Protein AF-A0A9P7DBZ9-F1 (afdb_monomer_lite)

Foldseek 3Di:
DDDDDDPPDPDDDADQEEEEEEEPVCVVVRLVVQVVVCVVHVNHFKYKYKYWYFPDDDDDDDVPQQVCCVLPVPPDDLAHDPLVVQLVQQPDDFAAQDFSAHRNGRLTHTNDMFMFMDGPPPPDDPVVCSDRDPDVVVVQVRVQVSVLSVLVSVLVVVCVVPVPDDCVVSNPDRDDDPDDVVVVRVVSRVVRSVSSRVSSRVSSCCVNVVPPPPPPPPPPPDDDDDDDDDDDDDDDDDDDDDDDDDDDDDDDDDDDDDDDDDDDDDDDDDDDDDDDDDD

Secondary structure (DSSP, 8-state):
------TT--------EEEEEEEGGGHHHHHHHHHHHHHH-TT--EEEEEEEEESS---PPPTT-HHHHHHHSSTT--SPPPHHHHHTT--S---TT--EEETTEEEE-EEEEEEEEEETT-SS--GGG----S-HHHHHHHHHHHHHHHHHHHHHHHHHH-TTS--HHHHS--------HHHHHHHHHHHHHHHHHHHHHHHHHHHHTS--------------------------------------------------PPPPPPPPP----------

Structure (mmCIF, N/CA/C/O backbone):
data_AF-A0A9P7DBZ9-F1
#
_entry.id   AF-A0A9P7DBZ9-F1
#
loop_
_atom_site.group_PDB
_atom_site.id
_atom_site.type_symbol
_atom_site.label_atom_id
_atom_site.label_alt_id
_atom_site.label_comp_id
_atom_site.label_asym_id
_atom_site.label_entity_id
_atom_site.label_seq_id
_atom_site.pdbx_PDB_ins_code
_atom_site.Cartn_x
_atom_site.Cartn_y
_atom_site.Cartn_z
_atom_site.occupancy
_atom_site.B_iso_or_equiv
_atom_site.auth_seq_id
_atom_site.auth_comp_id
_atom_site.auth_asym_id
_atom_site.auth_atom_id
_atom_site.pdbx_PDB_model_num
ATOM 1 N N . MET A 1 1 ? -17.146 -22.414 23.127 1.00 28.09 1 MET A N 1
ATOM 2 C CA . MET A 1 1 ? -18.148 -21.384 23.465 1.00 28.09 1 MET A CA 1
ATOM 3 C C . MET A 1 1 ? -19.037 -21.216 22.246 1.00 28.09 1 MET A C 1
ATOM 5 O O . MET A 1 1 ? -18.580 -20.685 21.244 1.00 28.09 1 MET A O 1
ATOM 9 N N . THR A 1 2 ? -20.236 -21.789 22.279 1.00 24.77 2 THR A N 1
ATOM 10 C CA . THR A 1 2 ? -21.162 -21.778 21.140 1.00 24.77 2 THR A CA 1
ATOM 11 C C . THR A 1 2 ? -21.967 -20.490 21.210 1.00 24.77 2 THR A C 1
ATOM 13 O O . THR A 1 2 ? -22.798 -20.335 22.099 1.00 24.77 2 THR A O 1
ATOM 16 N N . ILE A 1 3 ? -21.674 -19.536 20.328 1.00 35.00 3 ILE A N 1
ATOM 17 C CA . ILE A 1 3 ? -22.505 -18.343 20.162 1.00 35.00 3 ILE A CA 1
ATOM 18 C C . ILE A 1 3 ? -23.646 -18.760 19.237 1.00 35.00 3 ILE A C 1
ATOM 20 O O . ILE A 1 3 ? -23.483 -18.809 18.021 1.00 35.00 3 ILE A O 1
ATOM 24 N N . THR A 1 4 ? -24.781 -19.144 19.815 1.00 36.78 4 THR A N 1
ATOM 25 C CA . THR A 1 4 ? -26.030 -19.326 19.069 1.00 36.78 4 THR A CA 1
ATOM 26 C C . THR A 1 4 ? -26.447 -17.974 18.505 1.00 36.78 4 THR A C 1
ATOM 28 O O . THR A 1 4 ? -26.762 -17.051 19.257 1.00 36.78 4 THR A O 1
ATOM 31 N N . ALA A 1 5 ? -26.387 -17.847 17.180 1.00 46.06 5 ALA A N 1
ATOM 32 C CA . ALA A 1 5 ? -26.877 -16.678 16.474 1.00 46.06 5 ALA A CA 1
ATOM 33 C C . ALA A 1 5 ? -28.388 -16.559 16.704 1.00 46.06 5 ALA A C 1
ATOM 35 O O . ALA A 1 5 ? -29.135 -17.506 16.465 1.00 46.06 5 ALA A O 1
ATOM 36 N N . VAL A 1 6 ? -28.829 -15.399 17.185 1.00 57.41 6 VAL A N 1
ATOM 37 C CA . VAL A 1 6 ? -30.249 -15.056 17.228 1.00 57.41 6 VAL A CA 1
ATOM 38 C C . VAL A 1 6 ? -30.672 -14.796 15.784 1.00 57.41 6 VAL A C 1
ATOM 40 O O . VAL A 1 6 ? -30.315 -13.769 15.204 1.00 57.41 6 VAL A O 1
ATOM 43 N N . GLU A 1 7 ? -31.371 -15.757 15.179 1.00 50.47 7 GLU A N 1
ATOM 44 C CA . GLU A 1 7 ? -32.009 -15.572 13.876 1.00 50.47 7 GLU A CA 1
ATOM 45 C C . GLU A 1 7 ? -32.913 -14.330 13.946 1.00 50.47 7 GLU A C 1
ATOM 47 O O . GLU A 1 7 ? -33.777 -14.231 14.817 1.00 50.47 7 GLU A O 1
ATOM 52 N N . ASN A 1 8 ? -32.692 -13.379 13.030 1.00 57.38 8 ASN A N 1
ATOM 53 C CA . ASN A 1 8 ? -33.407 -12.099 12.866 1.00 57.38 8 ASN A CA 1
ATOM 54 C C . ASN A 1 8 ? -32.919 -10.874 13.668 1.00 57.38 8 ASN A C 1
ATOM 56 O O . ASN A 1 8 ? -33.596 -9.846 13.654 1.00 57.38 8 ASN A O 1
ATOM 60 N N . ALA A 1 9 ? -31.740 -10.901 14.300 1.00 64.06 9 ALA A N 1
ATOM 61 C CA . ALA A 1 9 ? -31.133 -9.657 14.792 1.00 64.06 9 ALA A CA 1
ATOM 62 C C . ALA A 1 9 ? -30.630 -8.783 13.615 1.00 64.06 9 ALA A C 1
ATOM 64 O O . ALA A 1 9 ? -30.002 -9.317 12.693 1.00 64.06 9 ALA A O 1
ATOM 65 N N . PRO A 1 10 ? -30.864 -7.453 13.614 1.00 68.62 10 PRO A N 1
ATOM 66 C CA . PRO A 1 10 ? -30.339 -6.575 12.573 1.00 68.62 10 PRO A CA 1
ATOM 67 C C . PRO A 1 10 ? -28.811 -6.663 12.544 1.00 68.62 10 PRO A C 1
ATOM 69 O O . PRO A 1 10 ? -28.137 -6.474 13.558 1.00 68.62 10 PRO A O 1
ATOM 72 N N . LYS A 1 11 ? -28.260 -6.974 11.368 1.00 74.88 11 LYS A N 1
ATOM 73 C CA . LYS A 1 11 ? -26.815 -7.069 11.165 1.00 74.88 11 LYS A CA 1
ATOM 74 C C . LYS A 1 11 ? -26.211 -5.671 11.263 1.00 74.88 11 LYS A C 1
ATOM 76 O O . LYS A 1 11 ? -26.323 -4.882 10.329 1.00 74.88 11 LYS A O 1
ATOM 81 N N . VAL A 1 12 ? -25.554 -5.383 12.380 1.00 80.56 12 VAL A N 1
ATOM 82 C CA . VAL A 1 12 ? -24.749 -4.169 12.529 1.00 80.56 12 VAL A CA 1
ATOM 83 C C . VAL A 1 12 ? -23.358 -4.448 11.968 1.00 80.56 12 VAL A C 1
ATOM 85 O O . VAL A 1 12 ? -22.693 -5.396 12.386 1.00 80.56 12 VAL A O 1
ATOM 88 N N . VAL A 1 13 ? -22.933 -3.642 10.997 1.00 84.38 13 VAL A N 1
ATOM 89 C CA . VAL A 1 13 ? -21.573 -3.660 10.447 1.00 84.38 13 VAL A CA 1
ATOM 90 C C . VAL A 1 13 ? -20.845 -2.443 10.999 1.00 84.38 13 VAL A C 1
ATOM 92 O O . VAL A 1 13 ? -21.390 -1.346 10.966 1.00 84.38 13 VAL A O 1
ATOM 95 N N . LEU A 1 14 ? -19.641 -2.651 11.525 1.00 89.12 14 LEU A N 1
ATOM 96 C CA . LEU A 1 14 ? -18.769 -1.584 12.007 1.00 89.12 14 LEU A CA 1
ATOM 97 C C . LEU A 1 14 ? -17.484 -1.584 11.201 1.00 89.12 14 LEU A C 1
ATOM 99 O O . LEU A 1 14 ? -16.822 -2.622 11.113 1.00 89.12 14 LEU A O 1
ATOM 103 N N . ILE A 1 15 ? -17.113 -0.416 10.684 1.00 92.44 15 ILE A N 1
ATOM 104 C CA . ILE A 1 15 ? -15.853 -0.218 9.973 1.00 92.44 15 ILE A CA 1
ATOM 105 C C . ILE A 1 15 ? -14.947 0.689 10.820 1.00 92.44 15 ILE A C 1
ATOM 107 O O . ILE A 1 15 ? -14.945 1.904 10.654 1.00 92.44 15 ILE A O 1
ATOM 111 N N . PRO A 1 16 ? -14.176 0.126 11.773 1.00 93.75 16 PRO A N 1
ATOM 112 C CA . PRO A 1 16 ? -13.293 0.912 12.643 1.00 93.75 16 PRO A CA 1
ATOM 113 C C . PRO A 1 16 ? -12.123 1.572 11.910 1.00 93.75 16 PRO A C 1
ATOM 115 O O . PRO A 1 16 ? -11.551 2.544 12.411 1.00 93.75 16 PRO A O 1
ATOM 118 N N . CYS A 1 17 ? -11.705 0.977 10.793 1.00 94.44 17 CYS A N 1
ATOM 119 C CA . CYS A 1 17 ? -10.454 1.278 10.123 1.00 94.44 17 CYS A CA 1
ATOM 120 C C . CYS A 1 17 ? -10.637 1.238 8.607 1.00 94.44 17 CYS A C 1
ATOM 122 O O . CYS A 1 17 ? -11.234 0.295 8.086 1.00 94.44 17 CYS A O 1
ATOM 124 N N . VAL A 1 18 ? -10.073 2.231 7.923 1.00 94.25 18 VAL A N 1
ATOM 125 C CA . VAL A 1 18 ? -10.011 2.314 6.460 1.00 94.25 18 VAL A CA 1
ATOM 126 C C . VAL A 1 18 ? -8.549 2.268 6.023 1.00 94.25 18 VAL A C 1
ATOM 128 O O . VAL A 1 18 ? -7.686 2.889 6.640 1.00 94.25 18 VAL A O 1
ATOM 131 N N . GLY A 1 19 ? -8.247 1.529 4.961 1.00 93.69 19 GLY A N 1
ATOM 132 C CA . GLY A 1 19 ? -6.889 1.399 4.443 1.00 93.69 19 GLY A CA 1
ATOM 133 C C . GLY A 1 19 ? -6.869 1.463 2.925 1.00 93.69 19 GLY A C 1
ATOM 134 O O . GLY A 1 19 ? -7.644 0.760 2.286 1.00 93.69 19 GLY A O 1
ATOM 135 N N . GLU A 1 20 ? -5.962 2.253 2.357 1.00 94.12 20 GLU A N 1
ATOM 136 C CA . GLU A 1 20 ? -5.744 2.320 0.912 1.00 94.12 20 GLU A CA 1
ATOM 137 C C . GLU A 1 20 ? -4.244 2.335 0.595 1.00 94.12 20 GLU A C 1
ATOM 139 O O . GLU A 1 20 ? -3.432 2.910 1.324 1.00 94.12 20 GLU A O 1
ATOM 144 N N . CYS A 1 21 ? -3.864 1.702 -0.512 1.00 91.25 21 CYS A N 1
ATOM 145 C CA . CYS A 1 21 ? -2.505 1.723 -1.037 1.00 91.25 21 CYS A CA 1
ATOM 146 C C . CYS A 1 21 ? -2.551 2.034 -2.529 1.00 91.25 21 CYS A C 1
ATOM 148 O O . CYS A 1 21 ? -3.338 1.430 -3.257 1.00 91.25 21 CYS A O 1
ATOM 150 N N . ALA A 1 22 ? -1.712 2.958 -2.986 1.00 91.31 22 ALA A N 1
ATOM 151 C CA . ALA A 1 22 ? -1.677 3.349 -4.386 1.00 91.31 22 ALA A CA 1
ATOM 152 C C . ALA A 1 22 ? -0.313 3.880 -4.815 1.00 91.31 22 ALA A C 1
ATOM 154 O O . ALA A 1 22 ? 0.593 4.086 -4.009 1.00 91.31 22 ALA A O 1
ATOM 155 N N . MET A 1 23 ? -0.179 4.116 -6.116 1.00 86.00 23 MET A N 1
ATOM 156 C CA . MET A 1 23 ? 0.998 4.752 -6.688 1.00 86.00 23 MET A CA 1
ATOM 157 C C . MET A 1 23 ? 0.882 6.282 -6.619 1.00 86.00 23 MET A C 1
ATOM 159 O O . MET A 1 23 ? -0.216 6.836 -6.542 1.00 86.00 23 MET A O 1
ATOM 163 N N . SER A 1 24 ? 2.018 6.983 -6.652 1.00 82.06 24 SER A N 1
ATOM 164 C CA . SER A 1 24 ? 2.077 8.447 -6.513 1.00 82.06 24 SER A CA 1
ATOM 165 C C . SER A 1 24 ? 1.254 9.221 -7.539 1.00 82.06 24 SER A C 1
ATOM 167 O O . SER A 1 24 ? 0.824 10.335 -7.240 1.00 82.06 24 SER A O 1
ATOM 169 N N . GLU A 1 25 ? 1.025 8.656 -8.728 1.00 80.31 25 GLU A N 1
ATOM 170 C CA . GLU A 1 25 ? 0.206 9.289 -9.765 1.00 80.31 25 GLU A CA 1
ATOM 171 C C . GLU A 1 25 ? -1.260 9.494 -9.319 1.00 80.31 25 GLU A C 1
ATOM 173 O O . GLU A 1 25 ? -1.914 10.429 -9.780 1.00 80.31 25 GLU A O 1
ATOM 178 N N . ASP A 1 26 ? -1.739 8.702 -8.355 1.00 83.75 26 ASP A N 1
ATOM 179 C CA . ASP A 1 26 ? -3.134 8.680 -7.899 1.00 83.75 26 ASP A CA 1
ATOM 180 C C . ASP A 1 26 ? -3.338 9.338 -6.526 1.00 83.75 26 ASP A C 1
ATOM 182 O O . ASP A 1 26 ? -4.395 9.196 -5.912 1.00 83.75 26 ASP A O 1
ATOM 186 N N . ARG A 1 27 ? -2.346 10.083 -6.017 1.00 88.50 27 ARG A N 1
ATOM 187 C CA . ARG A 1 27 ? -2.347 10.607 -4.638 1.00 88.50 27 ARG A CA 1
ATOM 188 C C . ARG A 1 27 ? -3.630 11.357 -4.270 1.00 88.50 27 ARG A C 1
ATOM 190 O O . ARG A 1 27 ? -4.268 11.013 -3.283 1.00 88.50 27 ARG A O 1
ATOM 197 N N . ALA A 1 28 ? -4.019 12.367 -5.048 1.00 89.25 28 ALA A N 1
ATOM 198 C CA . ALA A 1 28 ? -5.221 13.152 -4.751 1.00 89.25 28 ALA A CA 1
ATOM 199 C C . ALA A 1 28 ? -6.492 12.289 -4.801 1.00 89.25 28 ALA A C 1
ATOM 201 O O . ALA A 1 28 ? -7.357 12.420 -3.943 1.00 89.25 28 ALA A O 1
ATOM 202 N N . HIS A 1 29 ? -6.570 11.370 -5.767 1.00 91.44 29 HIS A N 1
ATOM 203 C CA . HIS A 1 29 ? -7.705 10.463 -5.909 1.00 91.44 29 HIS A CA 1
ATOM 204 C C . HIS A 1 29 ? -7.843 9.526 -4.704 1.00 91.44 29 HIS A C 1
ATOM 206 O O . HIS A 1 29 ? -8.940 9.353 -4.183 1.00 91.44 29 HIS A O 1
ATOM 212 N N . VAL A 1 30 ? -6.730 8.970 -4.229 1.00 91.81 30 VAL A N 1
ATOM 213 C CA . VAL A 1 30 ? -6.684 8.089 -3.056 1.00 91.81 30 VAL A CA 1
ATOM 214 C C . VAL A 1 30 ? -7.075 8.817 -1.783 1.00 91.81 30 VAL A C 1
ATOM 216 O O . VAL A 1 30 ? -7.812 8.267 -0.971 1.00 91.81 30 VAL A O 1
ATOM 219 N N . PHE A 1 31 ? -6.628 10.060 -1.624 1.00 90.75 31 PHE A N 1
ATOM 220 C CA . PHE A 1 31 ? -7.015 10.876 -0.480 1.00 90.75 31 PHE A CA 1
ATOM 221 C C . PHE A 1 31 ? -8.520 11.128 -0.498 1.00 90.75 31 PHE A C 1
ATOM 223 O O . PHE A 1 31 ? -9.184 10.777 0.467 1.00 90.75 31 PHE A O 1
ATOM 230 N N . THR A 1 32 ? -9.071 11.617 -1.614 1.00 92.50 32 THR A N 1
ATOM 231 C CA . THR A 1 32 ? -10.521 11.815 -1.759 1.00 92.50 32 THR A CA 1
ATOM 232 C C . THR A 1 32 ? -11.300 10.524 -1.509 1.00 92.50 32 THR A C 1
ATOM 234 O O . THR A 1 32 ? -12.286 10.542 -0.787 1.00 92.50 32 THR A O 1
ATOM 237 N N . LYS A 1 33 ? -10.831 9.380 -2.021 1.00 94.25 33 LYS A N 1
ATOM 238 C CA . LYS A 1 33 ? -11.474 8.080 -1.781 1.00 94.25 33 LYS A CA 1
ATOM 239 C C . LYS A 1 33 ? -11.527 7.730 -0.292 1.00 94.25 33 LYS A C 1
ATOM 241 O O . LYS A 1 33 ? -12.560 7.290 0.196 1.00 94.25 33 LYS A O 1
ATOM 246 N N . VAL A 1 34 ? -10.421 7.906 0.430 1.00 93.12 34 VAL A N 1
ATOM 247 C CA . VAL A 1 34 ? -10.377 7.622 1.872 1.00 93.12 34 VAL A CA 1
ATOM 248 C C . VAL A 1 34 ? -11.199 8.633 2.668 1.00 93.12 34 VAL A C 1
ATOM 250 O O . VAL A 1 34 ? -11.848 8.247 3.634 1.00 93.12 34 VAL A O 1
ATOM 253 N N . GLU A 1 35 ? -11.223 9.903 2.264 1.00 92.56 35 GLU A N 1
ATOM 254 C CA . GLU A 1 35 ? -12.112 10.912 2.849 1.00 92.56 35 GLU A CA 1
ATOM 255 C C . GLU A 1 35 ? -13.584 10.532 2.691 1.00 92.56 35 GLU A C 1
ATOM 257 O O . GLU A 1 35 ? -14.321 10.534 3.677 1.00 92.56 35 GLU A O 1
ATOM 262 N N . ASP A 1 36 ? -13.996 10.168 1.475 1.00 93.50 36 ASP A N 1
ATOM 263 C CA . ASP A 1 36 ? -15.358 9.732 1.170 1.00 93.50 36 ASP A CA 1
ATOM 264 C C . ASP A 1 36 ? -15.742 8.507 2.014 1.00 93.50 36 ASP A C 1
ATOM 266 O O . ASP A 1 36 ? -16.841 8.458 2.567 1.00 93.50 36 ASP A O 1
ATOM 270 N N . GLU A 1 37 ? -14.820 7.556 2.193 1.00 94.62 37 GLU A N 1
ATOM 271 C CA . GLU A 1 37 ? -15.035 6.371 3.028 1.00 94.62 37 GLU A CA 1
ATOM 272 C C . GLU A 1 37 ? -15.181 6.733 4.516 1.00 94.62 37 GLU A C 1
ATOM 274 O O . GLU A 1 37 ? -16.070 6.226 5.195 1.00 94.62 37 GLU A O 1
ATOM 279 N N . ILE A 1 38 ? -14.366 7.659 5.036 1.00 92.75 38 ILE A N 1
ATOM 280 C CA . ILE A 1 38 ? -14.495 8.161 6.416 1.00 92.75 38 ILE A CA 1
ATOM 281 C C . ILE A 1 38 ? -15.837 8.884 6.613 1.00 92.75 38 ILE A C 1
ATOM 283 O O . ILE A 1 38 ? -16.449 8.778 7.677 1.00 92.75 38 ILE A O 1
ATOM 287 N N . ILE A 1 39 ? -16.310 9.628 5.608 1.00 92.31 39 ILE A N 1
ATOM 288 C CA . ILE A 1 39 ? -17.616 10.302 5.647 1.00 92.31 39 ILE A CA 1
ATOM 289 C C . ILE A 1 39 ? -18.754 9.275 5.621 1.00 92.31 39 ILE A C 1
ATOM 291 O O . ILE A 1 39 ? -19.723 9.422 6.369 1.00 92.31 39 ILE A O 1
ATOM 295 N N . ALA A 1 40 ? -18.636 8.240 4.785 1.00 94.38 40 ALA A N 1
ATOM 296 C CA . ALA A 1 40 ? -19.605 7.150 4.694 1.00 94.38 40 ALA A CA 1
ATOM 297 C C . ALA A 1 40 ? -19.658 6.302 5.978 1.00 94.38 40 ALA A C 1
ATOM 299 O O . ALA A 1 40 ? -20.726 5.799 6.335 1.00 94.38 40 ALA A O 1
ATOM 300 N N . HIS A 1 41 ? -18.532 6.200 6.689 1.00 93.31 41 HIS A N 1
ATOM 301 C CA . HIS A 1 41 ? -18.363 5.424 7.914 1.00 93.31 41 HIS A CA 1
ATOM 302 C C . HIS A 1 41 ? -17.973 6.326 9.089 1.00 93.31 41 HIS A C 1
ATOM 304 O O . HIS A 1 41 ? -16.813 6.342 9.511 1.00 93.31 41 HIS A O 1
ATOM 310 N N . PRO A 1 42 ? -18.926 7.079 9.673 1.00 90.75 42 PRO A N 1
ATOM 311 C CA . PRO A 1 42 ? -18.635 7.986 10.777 1.00 90.75 42 PRO A CA 1
ATOM 312 C C . PRO A 1 42 ? -18.097 7.264 12.020 1.00 90.75 42 PRO A C 1
ATOM 314 O O . PRO A 1 42 ? -17.529 7.915 12.895 1.00 90.75 42 PRO A O 1
ATOM 317 N N . GLU A 1 43 ? -18.257 5.949 12.146 1.00 92.06 43 GLU A N 1
ATOM 318 C CA . GLU A 1 43 ? -17.636 5.130 13.185 1.00 92.06 43 GLU A CA 1
ATOM 319 C C . GLU A 1 43 ? -16.129 4.912 12.989 1.00 92.06 43 GLU A C 1
ATOM 321 O O . GLU A 1 43 ? -15.455 4.582 13.962 1.00 92.06 43 GLU A O 1
ATOM 326 N N . ALA A 1 44 ? -15.583 5.130 11.788 1.00 93.62 44 ALA A N 1
ATOM 327 C CA . ALA A 1 44 ? -14.162 4.963 11.519 1.00 93.62 44 ALA A CA 1
ATOM 328 C C . ALA A 1 44 ? -13.327 5.866 12.436 1.00 93.62 44 ALA A C 1
ATOM 330 O O . ALA A 1 44 ? -13.563 7.073 12.561 1.00 93.62 44 ALA A O 1
ATOM 331 N N . VAL A 1 45 ? -12.337 5.271 13.103 1.00 94.88 45 VAL A N 1
ATOM 332 C CA . VAL A 1 45 ? -11.445 5.966 14.045 1.00 94.88 45 VAL A CA 1
ATOM 333 C C . VAL A 1 45 ? -9.989 5.979 13.594 1.00 94.88 45 VAL A C 1
ATOM 335 O O . VAL A 1 45 ? -9.198 6.739 14.154 1.00 94.88 45 VAL A O 1
ATOM 338 N N . LEU A 1 46 ? -9.646 5.170 12.592 1.00 94.12 46 LEU A N 1
ATOM 339 C CA . LEU A 1 46 ? -8.312 5.049 12.017 1.00 94.12 46 LEU A CA 1
ATOM 340 C C . LEU A 1 46 ? -8.415 5.010 10.489 1.00 94.12 46 LEU A C 1
ATOM 342 O O . LEU A 1 46 ? -9.249 4.293 9.942 1.00 94.12 46 LEU A O 1
ATOM 346 N N . ALA A 1 47 ? -7.550 5.743 9.798 1.00 93.12 47 ALA A N 1
ATOM 347 C CA . ALA A 1 47 ? -7.342 5.566 8.369 1.00 93.12 47 ALA A CA 1
ATOM 348 C C . ALA A 1 47 ? -5.852 5.529 8.032 1.00 93.12 47 ALA A C 1
ATOM 350 O O . ALA A 1 47 ? -5.050 6.228 8.654 1.00 93.12 47 ALA A O 1
ATOM 351 N N . ILE A 1 48 ? -5.485 4.691 7.065 1.00 91.88 48 ILE A N 1
ATOM 352 C CA . ILE A 1 48 ? -4.101 4.470 6.644 1.00 91.88 48 ILE A CA 1
ATOM 353 C C . ILE A 1 48 ? -4.038 4.585 5.125 1.00 91.88 48 ILE A C 1
ATOM 355 O O . ILE A 1 48 ? -4.698 3.838 4.411 1.00 91.88 48 ILE A O 1
ATOM 359 N N . ILE A 1 49 ? -3.213 5.494 4.627 1.00 91.94 49 ILE A N 1
ATOM 360 C CA . ILE A 1 49 ? -2.883 5.614 3.213 1.00 91.94 49 ILE A CA 1
ATOM 361 C C . ILE A 1 49 ? -1.401 5.282 3.042 1.00 91.94 49 ILE A C 1
ATOM 363 O O . ILE A 1 49 ? -0.546 5.790 3.769 1.00 91.94 49 ILE A O 1
ATOM 367 N N . VAL A 1 50 ? -1.095 4.439 2.062 1.00 90.25 50 VAL A N 1
ATOM 368 C CA . VAL A 1 50 ? 0.276 4.133 1.645 1.00 90.25 50 VAL A CA 1
ATOM 369 C C . VAL A 1 50 ? 0.450 4.573 0.198 1.00 90.25 50 VAL A C 1
ATOM 371 O O . VAL A 1 50 ? -0.245 4.085 -0.689 1.00 90.25 50 VAL A O 1
ATOM 374 N N . ILE A 1 51 ? 1.371 5.501 -0.052 1.00 88.88 51 ILE A N 1
ATOM 375 C CA . ILE A 1 51 ? 1.686 5.972 -1.402 1.00 88.88 51 ILE A CA 1
ATOM 376 C C . ILE A 1 51 ? 3.063 5.463 -1.808 1.00 88.88 51 ILE A C 1
ATOM 378 O O . ILE A 1 51 ? 4.071 5.774 -1.177 1.00 88.88 51 ILE A O 1
ATOM 382 N N . ILE A 1 52 ? 3.110 4.693 -2.890 1.00 88.00 52 ILE A N 1
ATOM 383 C CA . ILE A 1 52 ? 4.342 4.204 -3.502 1.00 88.00 52 ILE A CA 1
ATOM 384 C C . ILE A 1 52 ? 4.771 5.209 -4.573 1.00 88.00 52 ILE A C 1
ATOM 386 O O . ILE A 1 52 ? 4.137 5.341 -5.622 1.00 88.00 52 ILE A O 1
ATOM 390 N N . CYS A 1 53 ? 5.862 5.920 -4.316 1.00 87.00 53 CYS A N 1
ATOM 391 C CA . CYS A 1 53 ? 6.398 6.922 -5.223 1.00 87.00 53 CYS A CA 1
ATOM 392 C C . CYS A 1 53 ? 7.401 6.294 -6.188 1.00 87.00 53 CYS A C 1
ATOM 394 O O . CYS A 1 53 ? 8.361 5.639 -5.774 1.00 87.00 53 CYS A O 1
ATOM 396 N N . LYS A 1 54 ? 7.210 6.532 -7.487 1.00 86.50 54 LYS A N 1
ATOM 397 C CA . LYS A 1 54 ? 8.175 6.166 -8.532 1.00 86.50 54 LYS A CA 1
ATOM 398 C C . LYS A 1 54 ? 9.017 7.379 -8.902 1.00 86.50 54 LYS A C 1
ATOM 400 O O . LYS A 1 54 ? 8.521 8.501 -8.874 1.00 86.50 54 LYS A O 1
ATOM 405 N N . VAL A 1 55 ? 10.271 7.162 -9.291 1.00 83.12 55 VAL A N 1
ATOM 406 C CA . VAL A 1 55 ? 11.127 8.264 -9.766 1.00 83.12 55 VAL A CA 1
ATOM 407 C C . VAL A 1 55 ? 10.703 8.704 -11.168 1.00 83.12 55 VAL A C 1
ATOM 409 O O . VAL A 1 55 ? 10.617 9.897 -11.446 1.00 83.12 55 VAL A O 1
ATOM 412 N N . ILE A 1 56 ? 10.425 7.744 -12.058 1.00 80.56 56 ILE A N 1
ATOM 413 C CA . ILE A 1 56 ? 10.089 7.990 -13.467 1.00 80.56 56 ILE A CA 1
ATOM 414 C C . ILE A 1 56 ? 8.947 7.061 -13.902 1.00 80.56 56 ILE A C 1
ATOM 416 O O . ILE A 1 56 ? 8.882 5.890 -13.514 1.00 80.56 56 ILE A O 1
ATOM 420 N N . ASN A 1 57 ? 8.061 7.584 -14.754 1.00 84.62 57 ASN A N 1
ATOM 421 C CA . ASN A 1 57 ? 7.060 6.784 -15.453 1.00 84.62 57 ASN A CA 1
ATOM 422 C C . ASN A 1 57 ? 7.746 5.868 -16.461 1.00 84.62 57 ASN A C 1
ATOM 424 O O . ASN A 1 57 ? 8.475 6.337 -17.334 1.00 84.62 57 ASN A O 1
ATOM 428 N N . TYR A 1 58 ? 7.479 4.570 -16.361 1.00 88.12 58 TYR A N 1
ATOM 429 C CA . TYR A 1 58 ? 8.078 3.588 -17.252 1.00 88.12 58 TYR A CA 1
ATOM 430 C C . TYR A 1 58 ? 7.809 3.904 -18.721 1.00 88.12 58 TYR A C 1
ATOM 432 O O . TYR A 1 58 ? 6.691 4.247 -19.108 1.00 88.12 58 TYR A O 1
ATOM 440 N N . GLN A 1 59 ? 8.852 3.745 -19.525 1.00 89.69 59 GLN A N 1
ATOM 441 C CA . GLN A 1 59 ? 8.804 3.781 -20.975 1.00 89.69 59 GLN A CA 1
ATOM 442 C C . GLN A 1 59 ? 9.501 2.526 -21.464 1.00 89.69 59 GLN A C 1
ATOM 444 O O . GLN A 1 59 ? 10.589 2.230 -20.987 1.00 89.69 59 GLN A O 1
ATOM 449 N N . GLY A 1 60 ? 8.894 1.803 -22.403 1.00 89.50 60 GLY A N 1
ATOM 450 C CA . GLY A 1 60 ? 9.514 0.599 -22.949 1.00 89.50 60 GLY A CA 1
ATOM 451 C C . GLY A 1 60 ? 10.864 0.884 -23.620 1.00 89.50 60 GLY A C 1
ATOM 452 O O . GLY A 1 60 ? 11.092 2.004 -24.095 1.00 89.50 60 GLY A O 1
ATOM 453 N N . PRO A 1 61 ? 11.761 -0.114 -23.710 1.00 91.06 61 PRO A N 1
ATOM 454 C CA . PRO A 1 61 ? 12.980 0.002 -24.495 1.00 91.06 61 PRO A CA 1
ATOM 455 C C . PRO A 1 61 ? 12.700 0.472 -25.928 1.00 91.06 61 PRO A C 1
ATOM 457 O O . PRO A 1 61 ? 11.767 -0.004 -26.587 1.00 91.06 61 PRO A O 1
ATOM 460 N N . LYS A 1 62 ? 13.535 1.396 -26.416 1.00 87.38 62 LYS A N 1
ATOM 461 C CA . LYS A 1 62 ? 13.495 1.856 -27.809 1.00 87.38 62 LYS A CA 1
ATOM 462 C C . LYS A 1 62 ? 13.863 0.718 -28.754 1.00 87.38 62 LYS A C 1
ATOM 464 O O . LYS A 1 62 ? 14.722 -0.105 -28.435 1.00 87.38 62 LYS A O 1
ATOM 469 N N . ASP A 1 63 ? 13.270 0.744 -29.943 1.00 76.88 63 ASP A N 1
ATOM 470 C CA . ASP A 1 63 ? 13.727 -0.074 -31.062 1.00 76.88 63 ASP A CA 1
ATOM 471 C C . ASP A 1 63 ? 15.226 0.128 -31.264 1.00 76.88 63 ASP A C 1
ATOM 473 O O . ASP A 1 63 ? 15.679 1.269 -31.291 1.00 76.88 63 ASP A O 1
ATOM 477 N N . ILE A 1 64 ? 15.973 -0.974 -31.351 1.00 82.75 64 ILE A N 1
ATOM 478 C CA . ILE A 1 64 ? 17.437 -1.031 -31.517 1.00 82.75 64 ILE A CA 1
ATOM 479 C C . ILE A 1 64 ? 18.292 -0.591 -30.317 1.00 82.75 64 ILE A C 1
ATOM 481 O O . ILE A 1 64 ? 19.509 -0.477 -30.456 1.00 82.75 64 ILE A O 1
ATOM 485 N N . SER A 1 65 ? 17.712 -0.355 -29.134 1.00 86.00 65 SER A N 1
ATOM 486 C CA . SER A 1 65 ? 18.535 -0.115 -27.939 1.00 86.00 65 SER A CA 1
ATOM 487 C C . SER A 1 65 ? 19.374 -1.348 -27.585 1.00 86.00 65 SER A C 1
ATOM 489 O O . SER A 1 65 ? 18.993 -2.469 -27.919 1.00 86.00 65 SER A O 1
ATOM 491 N N . THR A 1 66 ? 20.475 -1.174 -26.847 1.00 84.75 66 THR A N 1
ATOM 492 C CA . THR A 1 66 ? 21.266 -2.295 -26.301 1.00 84.75 66 THR A CA 1
ATOM 493 C C . THR A 1 66 ? 20.388 -3.287 -25.542 1.00 84.75 66 THR A C 1
ATOM 495 O O . THR A 1 66 ? 20.555 -4.492 -25.689 1.00 84.75 66 THR A O 1
ATOM 498 N N . THR A 1 67 ? 19.400 -2.801 -24.790 1.00 87.69 67 THR A N 1
ATOM 499 C CA . THR A 1 67 ? 18.391 -3.613 -24.095 1.00 87.69 67 THR A CA 1
ATOM 500 C C . THR A 1 67 ? 17.544 -4.416 -25.060 1.00 87.69 67 THR A C 1
ATOM 502 O O . THR A 1 67 ? 17.397 -5.621 -24.892 1.00 87.69 67 THR A O 1
ATOM 505 N N . SER A 1 68 ? 17.001 -3.744 -26.083 1.00 83.75 68 SER A N 1
ATOM 506 C CA . SER A 1 68 ? 16.201 -4.400 -27.104 1.00 83.75 68 SER A CA 1
ATOM 507 C C . SER A 1 68 ? 17.049 -5.480 -27.744 1.00 83.75 68 SER A C 1
ATOM 509 O O . SER A 1 68 ? 16.649 -6.621 -27.726 1.00 83.75 68 SER A O 1
ATOM 511 N N . ILE A 1 69 ? 18.248 -5.156 -28.216 1.00 82.94 69 ILE A N 1
ATOM 512 C CA . ILE A 1 69 ? 19.166 -6.077 -28.885 1.00 82.94 69 ILE A CA 1
ATOM 513 C C . ILE A 1 69 ? 19.585 -7.231 -27.967 1.00 82.94 69 ILE A C 1
ATOM 515 O O . ILE A 1 69 ? 19.539 -8.369 -28.396 1.00 82.94 69 ILE A O 1
ATOM 519 N N . SER A 1 70 ? 19.969 -7.000 -26.716 1.00 83.31 70 SER A N 1
ATOM 520 C CA . SER A 1 70 ? 20.441 -8.062 -25.807 1.00 83.31 70 SER A CA 1
ATOM 521 C C . SER A 1 70 ? 19.326 -9.006 -25.361 1.00 83.31 70 SER A C 1
ATOM 523 O O . SER A 1 70 ? 19.530 -10.218 -25.353 1.00 83.31 70 SER A O 1
ATOM 525 N N . LEU A 1 71 ? 18.137 -8.476 -25.063 1.00 84.19 71 LEU A N 1
ATOM 526 C CA . LEU A 1 71 ? 16.968 -9.280 -24.702 1.00 84.19 71 LEU A CA 1
ATOM 527 C C . LEU A 1 71 ? 16.251 -9.867 -25.933 1.00 84.19 71 LEU A C 1
ATOM 529 O O . LEU A 1 71 ? 15.410 -10.745 -25.775 1.00 84.19 71 LEU A O 1
ATOM 533 N N . HIS A 1 72 ? 16.584 -9.411 -27.150 1.00 72.75 72 HIS A N 1
ATOM 534 C CA . HIS A 1 72 ? 16.022 -9.886 -28.426 1.00 72.75 72 HIS A CA 1
ATOM 535 C C . HIS A 1 72 ? 16.955 -10.824 -29.209 1.00 72.75 72 HIS A C 1
ATOM 537 O O . HIS A 1 72 ? 16.481 -11.721 -29.902 1.00 72.75 72 HIS A O 1
ATOM 543 N N . ASN A 1 73 ? 18.278 -10.649 -29.116 1.00 58.06 73 ASN A N 1
ATOM 544 C CA . ASN A 1 73 ? 19.266 -11.397 -29.906 1.00 58.06 73 ASN A CA 1
ATOM 545 C C . ASN A 1 73 ? 19.536 -12.805 -29.373 1.00 58.06 73 ASN A C 1
ATOM 547 O O . ASN A 1 73 ? 20.193 -13.590 -30.059 1.00 58.06 73 ASN A O 1
ATOM 551 N N . GLY A 1 74 ? 18.980 -13.164 -28.216 1.00 54.38 74 GLY A N 1
ATOM 552 C CA . GLY A 1 74 ? 18.752 -14.558 -27.848 1.00 54.38 74 GLY A CA 1
ATOM 553 C C . GLY A 1 74 ? 17.653 -15.159 -28.726 1.00 54.38 74 GLY A C 1
ATOM 554 O O . GLY A 1 74 ? 16.550 -15.417 -28.255 1.00 54.38 74 GLY A O 1
ATOM 555 N N . ARG A 1 75 ? 17.926 -15.327 -30.028 1.00 51.06 75 ARG A N 1
ATOM 556 C CA . ARG A 1 75 ? 17.034 -16.014 -30.971 1.00 51.06 75 ARG A CA 1
ATOM 557 C C . ARG A 1 75 ? 16.559 -17.335 -30.348 1.00 51.06 75 ARG A C 1
ATOM 559 O O . ARG A 1 75 ? 17.394 -18.123 -29.916 1.00 51.06 75 ARG A O 1
ATOM 566 N N . HIS A 1 76 ? 15.239 -17.553 -30.398 1.00 52.91 76 HIS A N 1
ATOM 567 C CA . HIS A 1 76 ? 14.474 -18.805 -30.224 1.00 52.91 76 HIS A CA 1
ATOM 568 C C . HIS A 1 76 ? 13.545 -18.950 -29.015 1.00 52.91 76 HIS A C 1
ATOM 570 O O . HIS A 1 76 ? 12.755 -19.889 -29.053 1.00 52.91 76 HIS A O 1
ATOM 576 N N . ASN A 1 77 ? 13.522 -18.050 -28.026 1.00 60.50 77 ASN A N 1
ATOM 577 C CA . ASN A 1 77 ? 12.502 -18.150 -26.974 1.00 60.50 77 ASN A CA 1
ATOM 578 C C . ASN A 1 77 ? 11.270 -17.291 -27.307 1.00 60.50 77 ASN A C 1
ATOM 580 O O . ASN A 1 77 ? 11.362 -16.067 -27.274 1.00 60.50 77 ASN A O 1
ATOM 584 N N . PRO A 1 78 ? 10.112 -17.896 -27.644 1.00 72.75 78 PRO A N 1
ATOM 585 C CA . PRO A 1 78 ? 8.858 -17.158 -27.800 1.00 72.75 78 PRO A CA 1
ATOM 586 C C . PRO A 1 78 ? 8.287 -16.687 -26.455 1.00 72.75 78 PRO A C 1
ATOM 588 O O . PRO A 1 78 ? 7.303 -15.947 -26.433 1.00 72.75 78 PRO A O 1
ATOM 591 N N . GLU A 1 79 ? 8.877 -17.129 -25.346 1.00 85.81 79 GLU A N 1
ATOM 592 C CA . GLU A 1 79 ? 8.426 -16.839 -23.994 1.00 85.81 79 GLU A CA 1
ATOM 593 C C . GLU A 1 79 ? 9.392 -15.882 -23.288 1.00 85.81 79 GLU A C 1
ATOM 595 O O . GLU A 1 79 ? 10.612 -16.017 -23.447 1.00 85.81 79 GLU A O 1
ATOM 600 N N . PRO A 1 80 ? 8.864 -14.922 -22.506 1.00 88.62 80 PRO A N 1
ATOM 601 C CA . PRO A 1 80 ? 9.694 -14.065 -21.676 1.00 88.62 80 PRO A CA 1
ATOM 602 C C . PRO A 1 80 ? 10.474 -14.907 -20.660 1.00 88.62 80 PRO A C 1
ATOM 604 O O . PRO A 1 80 ? 10.005 -15.947 -20.194 1.00 88.62 80 PRO A O 1
ATOM 607 N N . LEU A 1 81 ? 11.667 -14.440 -20.290 1.00 90.44 81 LEU A N 1
ATOM 608 C CA . LEU A 1 81 ? 12.447 -15.055 -19.217 1.00 90.44 81 LEU A CA 1
ATOM 609 C C . LEU A 1 81 ? 11.633 -15.122 -17.910 1.00 90.44 81 LEU A C 1
ATOM 611 O O . LEU A 1 81 ? 10.951 -14.147 -17.572 1.00 90.44 81 LEU A O 1
ATOM 615 N N . PRO A 1 82 ? 11.738 -16.218 -17.136 1.00 93.69 82 PRO A N 1
ATOM 616 C CA . PRO A 1 82 ? 11.193 -16.282 -15.784 1.00 93.69 82 PRO A CA 1
ATOM 617 C C . PRO A 1 82 ? 11.745 -15.165 -14.888 1.00 93.69 82 PRO A C 1
ATOM 619 O O . PRO A 1 82 ? 12.874 -14.713 -15.075 1.00 93.69 82 PRO A O 1
ATOM 622 N N . LEU A 1 83 ? 10.979 -14.772 -13.863 1.00 93.50 83 LEU A N 1
ATOM 623 C CA . LEU A 1 83 ? 11.335 -13.692 -12.930 1.00 93.50 83 LEU A CA 1
ATOM 624 C C . LEU A 1 83 ? 12.768 -13.811 -12.394 1.00 93.50 83 LEU A C 1
ATOM 626 O O . LEU A 1 83 ? 13.527 -12.850 -12.451 1.00 93.50 83 LEU A O 1
ATOM 630 N N . ALA A 1 84 ? 13.146 -14.988 -11.887 1.00 93.44 84 ALA A N 1
ATOM 631 C CA . ALA A 1 84 ? 14.468 -15.199 -11.302 1.00 93.44 84 ALA A CA 1
ATOM 632 C C . ALA A 1 84 ? 15.592 -14.994 -12.331 1.00 93.44 84 ALA A C 1
ATOM 634 O O . ALA A 1 84 ? 16.560 -14.293 -12.049 1.00 93.44 84 ALA A O 1
ATOM 635 N N . ASP A 1 85 ? 15.435 -15.541 -13.538 1.00 92.69 85 ASP A N 1
ATOM 636 C CA . ASP A 1 85 ? 16.430 -15.422 -14.608 1.00 92.69 85 ASP A CA 1
ATOM 637 C C . ASP A 1 85 ? 16.541 -13.984 -15.112 1.00 92.69 85 ASP A C 1
ATOM 639 O O . ASP A 1 85 ? 17.643 -13.496 -15.346 1.00 92.69 85 ASP A O 1
ATOM 643 N N . PHE A 1 86 ? 15.412 -13.280 -15.215 1.00 92.25 86 PHE A N 1
ATOM 644 C CA . PHE A 1 86 ? 15.379 -11.864 -15.561 1.00 92.25 86 PHE A CA 1
ATOM 645 C C . PHE A 1 86 ? 16.108 -11.006 -14.518 1.00 92.25 86 PHE A C 1
ATOM 647 O O . PHE A 1 86 ? 16.969 -10.204 -14.875 1.00 92.25 86 PHE A O 1
ATOM 654 N N . LEU A 1 87 ? 15.819 -11.198 -13.227 1.00 92.12 87 LEU A N 1
ATOM 655 C CA . LEU A 1 87 ? 16.469 -10.443 -12.151 1.00 92.12 87 LEU A CA 1
ATOM 656 C C . LEU A 1 87 ? 17.959 -10.779 -12.014 1.00 92.12 87 LEU A C 1
ATOM 658 O O . LEU A 1 87 ? 18.737 -9.895 -11.664 1.00 92.12 87 LEU A O 1
ATOM 662 N N . ASN A 1 88 ? 18.383 -12.001 -12.353 1.00 91.56 88 ASN A N 1
ATOM 663 C CA . ASN A 1 88 ? 19.800 -12.383 -12.382 1.00 91.56 88 ASN A CA 1
ATOM 664 C C . ASN A 1 88 ? 20.618 -11.595 -13.423 1.00 91.56 88 ASN A C 1
ATOM 666 O O . ASN A 1 88 ? 21.844 -11.547 -13.326 1.00 91.56 88 ASN A O 1
ATOM 670 N N . LEU A 1 89 ? 19.967 -10.949 -14.398 1.00 90.12 89 LEU A N 1
ATOM 671 C CA . LEU A 1 89 ? 20.626 -10.034 -15.338 1.00 90.12 89 LEU A CA 1
ATOM 672 C C . LEU A 1 89 ? 20.903 -8.649 -14.726 1.00 90.12 89 LEU A C 1
ATOM 674 O O . LEU A 1 89 ? 21.616 -7.842 -15.327 1.00 90.12 89 LEU A O 1
ATOM 678 N N . CYS A 1 90 ? 20.339 -8.344 -13.554 1.00 88.19 90 CYS A N 1
ATOM 679 C CA . CYS A 1 90 ? 20.564 -7.083 -12.859 1.00 88.19 90 CYS A CA 1
ATOM 680 C C . CYS A 1 90 ? 21.981 -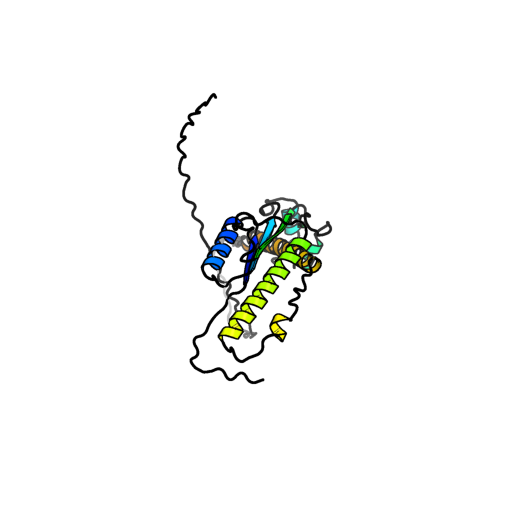7.064 -12.278 1.00 88.19 90 CYS A C 1
ATOM 682 O O . CYS A 1 90 ? 22.323 -7.836 -11.387 1.00 88.19 90 CYS A O 1
ATOM 684 N N . SER A 1 91 ? 22.824 -6.162 -12.780 1.00 76.94 91 SER A N 1
ATOM 685 C CA . SER A 1 91 ? 24.236 -6.086 -12.374 1.00 76.94 91 SER A CA 1
ATOM 686 C C . SER A 1 91 ? 24.457 -5.316 -11.067 1.00 76.94 91 SER A C 1
ATOM 688 O O . SER A 1 91 ? 25.568 -5.305 -10.538 1.00 76.94 91 SER A O 1
ATOM 690 N N . THR A 1 92 ? 23.427 -4.642 -10.550 1.00 75.12 92 THR A N 1
ATOM 691 C CA . THR A 1 92 ? 23.514 -3.786 -9.361 1.00 75.12 92 THR A CA 1
ATOM 692 C C . THR A 1 92 ? 22.726 -4.359 -8.185 1.00 75.12 92 THR A C 1
ATOM 694 O O . THR A 1 92 ? 21.633 -4.891 -8.399 1.00 75.12 92 THR A O 1
ATOM 697 N N . PRO A 1 93 ? 23.221 -4.202 -6.940 1.00 67.31 93 PRO A N 1
ATOM 698 C CA . PRO A 1 93 ? 22.460 -4.545 -5.746 1.00 67.31 93 PRO A CA 1
ATOM 699 C C . PRO A 1 93 ? 21.112 -3.821 -5.719 1.00 67.31 93 PRO A C 1
ATOM 701 O O . PRO A 1 93 ? 21.038 -2.614 -5.955 1.00 67.31 93 PRO A O 1
ATOM 704 N N . GLN A 1 94 ? 20.055 -4.562 -5.404 1.00 70.00 94 GLN A N 1
ATOM 705 C CA . GLN A 1 94 ? 18.708 -4.020 -5.277 1.00 70.00 94 GLN A CA 1
ATOM 706 C C . GLN A 1 94 ? 18.562 -3.279 -3.945 1.00 70.00 94 GLN A C 1
ATOM 708 O O . GLN A 1 94 ? 18.955 -3.770 -2.885 1.00 70.00 94 GLN A O 1
ATOM 713 N N . GLY A 1 95 ? 17.980 -2.086 -3.993 1.00 70.00 95 GLY A N 1
ATOM 714 C CA . GLY A 1 95 ? 17.724 -1.273 -2.813 1.00 70.00 95 GLY A CA 1
ATOM 715 C C . GLY A 1 95 ? 16.776 -0.123 -3.122 1.00 70.00 95 GLY A C 1
ATOM 716 O O . GLY A 1 95 ? 16.495 0.182 -4.281 1.00 70.00 95 GLY A O 1
ATOM 717 N N . PHE A 1 96 ? 16.286 0.537 -2.074 1.00 68.12 96 PHE A N 1
ATOM 718 C CA . PHE A 1 96 ? 15.503 1.759 -2.244 1.00 68.12 96 PHE A CA 1
ATOM 719 C C . PHE A 1 96 ? 16.340 2.829 -2.944 1.00 68.12 96 PHE A C 1
ATOM 721 O O . PHE A 1 96 ? 17.541 2.940 -2.696 1.00 68.12 96 PHE A O 1
ATOM 728 N N . ASN A 1 97 ? 15.701 3.615 -3.813 1.00 74.25 97 ASN A N 1
ATOM 729 C CA . ASN A 1 97 ? 16.341 4.607 -4.678 1.00 74.25 97 ASN A CA 1
ATOM 730 C C . ASN A 1 97 ? 17.303 4.054 -5.739 1.00 74.25 97 ASN A C 1
ATOM 732 O O . ASN A 1 97 ? 17.862 4.853 -6.491 1.00 74.25 97 ASN A O 1
ATOM 736 N N . GLN A 1 98 ? 17.460 2.734 -5.871 1.00 85.25 98 GLN A N 1
ATOM 737 C CA . GLN A 1 98 ? 18.179 2.140 -6.996 1.00 85.25 98 GLN A CA 1
ATOM 738 C C . GLN A 1 98 ? 17.184 1.684 -8.070 1.00 85.25 98 GLN A C 1
ATOM 740 O O . GLN A 1 98 ? 16.189 1.030 -7.743 1.00 85.25 98 GLN A O 1
ATOM 745 N N . PRO A 1 99 ? 17.404 2.035 -9.346 1.00 89.38 99 PRO A N 1
ATOM 746 C CA . PRO A 1 99 ? 16.605 1.482 -10.424 1.00 89.38 99 PRO A CA 1
ATOM 747 C C . PRO A 1 99 ? 16.933 -0.003 -10.602 1.00 89.38 99 PRO A C 1
ATOM 749 O O . PRO A 1 99 ? 18.089 -0.418 -10.520 1.00 89.38 99 PRO A O 1
ATOM 752 N N . ILE A 1 100 ? 15.914 -0.800 -10.910 1.00 91.56 100 ILE A N 1
ATOM 753 C CA . ILE A 1 100 ? 16.086 -2.159 -11.419 1.00 91.56 100 ILE A CA 1
ATOM 754 C C . ILE A 1 100 ? 16.516 -2.025 -12.875 1.00 91.56 100 ILE A C 1
ATOM 756 O O . ILE A 1 100 ? 15.685 -1.908 -13.785 1.00 91.56 100 ILE A O 1
ATOM 760 N N . ARG A 1 101 ? 17.835 -1.958 -13.064 1.00 92.38 101 ARG A N 1
ATOM 761 C CA . ARG A 1 101 ? 18.472 -1.742 -14.358 1.00 92.38 101 ARG A CA 1
ATOM 762 C C . ARG A 1 101 ? 18.968 -3.060 -14.932 1.00 92.38 101 ARG A C 1
ATOM 764 O O . ARG A 1 101 ? 19.874 -3.682 -14.385 1.00 92.38 101 ARG A O 1
ATOM 771 N N . ILE A 1 102 ? 18.402 -3.458 -16.067 1.00 90.94 102 ILE A N 1
ATOM 772 C CA . ILE A 1 102 ? 18.789 -4.672 -16.796 1.00 90.94 102 ILE A CA 1
ATOM 773 C C . ILE A 1 102 ? 19.066 -4.288 -18.241 1.00 90.94 102 ILE A C 1
ATOM 775 O O . ILE A 1 102 ? 18.230 -3.647 -18.883 1.00 90.94 102 ILE A O 1
ATOM 779 N N . ALA A 1 103 ? 20.248 -4.672 -18.731 1.00 88.75 103 ALA A N 1
ATOM 780 C CA . ALA A 1 103 ? 20.744 -4.342 -20.064 1.00 88.75 103 ALA A CA 1
ATOM 781 C C . ALA A 1 103 ? 20.586 -2.849 -20.418 1.00 88.75 103 ALA A C 1
ATOM 783 O O . ALA A 1 103 ? 20.036 -2.500 -21.461 1.00 88.75 103 ALA A O 1
ATOM 784 N N . ASP A 1 104 ? 21.030 -1.970 -19.517 1.00 88.06 104 ASP A N 1
ATOM 785 C CA . ASP A 1 104 ? 20.968 -0.504 -19.640 1.00 88.06 104 ASP A CA 1
ATOM 786 C C . ASP A 1 104 ? 19.556 0.105 -19.707 1.00 88.06 104 ASP A C 1
ATOM 788 O O . ASP A 1 104 ? 19.384 1.245 -20.142 1.00 88.06 104 ASP A O 1
ATOM 792 N N . HIS A 1 105 ? 18.536 -0.624 -19.249 1.00 92.12 105 HIS A N 1
ATOM 793 C CA . HIS A 1 105 ? 17.171 -0.114 -19.158 1.00 92.12 105 HIS A CA 1
ATOM 794 C C . HIS A 1 105 ? 16.610 -0.167 -17.745 1.00 92.12 105 HIS A C 1
ATOM 796 O O . HIS A 1 105 ? 16.722 -1.188 -17.069 1.00 92.12 105 HIS A O 1
ATOM 802 N N . ASP A 1 106 ? 15.950 0.919 -17.343 1.00 92.94 106 ASP A N 1
ATOM 803 C CA . ASP A 1 106 ? 15.298 1.048 -16.044 1.00 92.94 106 ASP A CA 1
ATOM 804 C C . ASP A 1 106 ? 13.882 0.477 -16.115 1.00 92.94 106 ASP A C 1
ATOM 806 O O . ASP A 1 106 ? 12.938 1.129 -16.564 1.00 92.94 106 ASP A O 1
ATOM 810 N N . TRP A 1 107 ? 13.731 -0.762 -15.654 1.00 93.25 107 TRP A N 1
ATOM 811 C CA . TRP A 1 107 ? 12.450 -1.463 -15.677 1.00 93.25 107 TRP A CA 1
ATOM 812 C C . TRP A 1 107 ? 11.527 -1.006 -14.555 1.00 93.25 107 TRP A C 1
ATOM 814 O O . TRP A 1 107 ? 10.320 -0.881 -14.752 1.00 93.25 107 TRP A O 1
ATOM 824 N N . ALA A 1 108 ? 12.076 -0.682 -13.387 1.00 91.56 108 ALA A N 1
ATOM 825 C CA . ALA A 1 108 ? 11.352 -0.039 -12.299 1.00 91.56 108 ALA A CA 1
ATOM 826 C C . ALA A 1 108 ? 12.295 0.804 -11.442 1.00 91.56 108 ALA A C 1
ATOM 828 O O . ALA A 1 108 ? 13.469 0.484 -11.304 1.00 91.56 108 ALA A O 1
ATOM 829 N N . HIS A 1 109 ? 11.779 1.883 -10.851 1.00 89.81 109 HIS A N 1
ATOM 830 C CA . HIS A 1 109 ? 12.551 2.733 -9.946 1.00 89.81 109 HIS A CA 1
ATOM 831 C C . HIS A 1 109 ? 11.636 3.302 -8.868 1.00 89.81 109 HIS A C 1
ATOM 833 O O . HIS A 1 109 ? 10.873 4.241 -9.114 1.00 89.81 109 HIS A O 1
ATOM 839 N N . LEU A 1 110 ? 11.690 2.694 -7.683 1.00 86.56 110 LEU A N 1
ATOM 840 C CA . LEU A 1 110 ? 10.984 3.192 -6.508 1.00 86.56 110 LEU A CA 1
ATOM 841 C C . LEU A 1 110 ? 11.791 4.321 -5.864 1.00 86.56 110 LEU A C 1
ATOM 843 O O . LEU A 1 110 ? 12.956 4.134 -5.512 1.00 86.56 110 LEU A O 1
ATOM 847 N N . ALA A 1 111 ? 11.149 5.476 -5.708 1.00 86.00 111 ALA A N 1
ATOM 848 C CA . ALA A 1 111 ? 11.696 6.636 -5.016 1.00 86.00 111 ALA A CA 1
ATOM 849 C C . ALA A 1 111 ? 11.503 6.491 -3.501 1.00 86.00 111 ALA A C 1
ATOM 851 O O . ALA A 1 111 ? 12.438 6.539 -2.708 1.00 86.00 111 ALA A O 1
ATOM 852 N N . SER A 1 112 ? 10.260 6.287 -3.081 1.00 85.88 112 SER A N 1
ATOM 853 C CA . SER A 1 112 ? 9.898 6.245 -1.669 1.00 85.88 112 SER A CA 1
ATOM 854 C C . SER A 1 112 ? 8.586 5.498 -1.467 1.00 85.88 112 SER A C 1
ATOM 856 O O . SER A 1 112 ? 7.834 5.249 -2.409 1.00 85.88 112 SER A O 1
ATOM 858 N N . VAL A 1 113 ? 8.320 5.126 -0.217 1.00 85.62 113 VAL A N 1
ATOM 859 C CA . VAL A 1 113 ? 7.002 4.687 0.241 1.00 85.62 113 VAL A CA 1
ATOM 860 C C . VAL A 1 113 ? 6.602 5.634 1.361 1.00 85.62 113 VAL A C 1
ATOM 862 O O . VAL A 1 113 ? 7.291 5.724 2.377 1.00 85.62 113 VAL A O 1
ATOM 865 N N . GLU A 1 114 ? 5.524 6.375 1.150 1.00 87.38 114 GLU A N 1
ATOM 866 C CA . GLU A 1 114 ? 5.005 7.366 2.085 1.00 87.38 114 GLU A CA 1
ATOM 867 C C . GLU A 1 114 ? 3.817 6.772 2.841 1.00 87.38 114 GLU A C 1
ATOM 869 O O . GLU A 1 114 ? 2.900 6.219 2.233 1.00 87.38 114 GLU A O 1
ATOM 874 N N . TYR A 1 115 ? 3.837 6.887 4.168 1.00 86.38 115 TYR A N 1
ATOM 875 C CA . TYR A 1 115 ? 2.747 6.452 5.035 1.00 86.38 115 TYR A CA 1
ATOM 876 C C . TYR A 1 115 ? 2.028 7.662 5.602 1.00 86.38 115 TYR A C 1
ATOM 878 O O . TYR A 1 115 ? 2.642 8.615 6.079 1.00 86.38 115 TYR A O 1
ATOM 886 N N . PHE A 1 116 ? 0.712 7.571 5.592 1.00 88.06 116 PHE A N 1
ATOM 887 C CA . PHE A 1 116 ? -0.199 8.637 5.936 1.00 88.06 116 PHE A CA 1
ATOM 888 C C . PHE A 1 116 ? -1.250 8.055 6.866 1.00 88.06 116 PHE A C 1
ATOM 890 O O . PHE A 1 116 ? -2.021 7.187 6.472 1.00 88.06 116 PHE A O 1
ATOM 897 N N . VAL A 1 117 ? -1.242 8.479 8.126 1.00 89.19 117 VAL A N 1
ATOM 898 C CA . VAL A 1 117 ? -2.120 7.917 9.154 1.00 89.19 117 VAL A CA 1
ATOM 899 C C . VAL A 1 117 ? -3.020 9.020 9.680 1.00 89.19 117 VAL A C 1
ATOM 901 O O . VAL A 1 117 ? -2.556 10.113 9.990 1.00 89.19 117 VAL A O 1
ATOM 904 N N . TRP A 1 118 ? -4.307 8.727 9.798 1.00 90.75 118 TRP A N 1
ATOM 905 C CA . TRP A 1 118 ? -5.299 9.604 10.401 1.00 90.75 118 TRP A CA 1
ATOM 906 C C . TRP A 1 118 ? -5.950 8.897 11.586 1.00 90.75 118 TRP A C 1
ATOM 908 O O . TRP A 1 118 ? -6.304 7.723 11.496 1.00 90.75 118 TRP A O 1
ATOM 918 N N . VAL A 1 119 ? -6.105 9.615 12.699 1.00 91.69 119 VAL A N 1
ATOM 919 C CA . VAL A 1 119 ? -6.729 9.109 13.926 1.00 91.69 119 VAL A CA 1
ATOM 920 C C . VAL A 1 119 ? -7.804 10.094 14.372 1.00 91.69 119 VAL A C 1
ATOM 922 O O . VAL A 1 119 ? -7.536 11.277 14.590 1.00 91.69 119 VAL A O 1
ATOM 925 N N . LYS A 1 120 ? -9.039 9.616 14.527 1.00 91.31 120 LYS A N 1
ATOM 926 C CA . LYS A 1 120 ? -10.194 10.472 14.819 1.00 91.31 120 LYS A CA 1
ATOM 927 C C . LYS A 1 120 ? -10.073 11.172 16.175 1.00 91.31 120 LYS A C 1
ATOM 929 O O . LYS A 1 120 ? -9.840 10.524 17.195 1.00 91.31 120 LYS A O 1
ATOM 934 N N . GLY A 1 121 ? -10.332 12.482 16.208 1.00 84.12 121 GLY A N 1
ATOM 935 C CA . GLY A 1 121 ? -10.421 13.283 17.438 1.00 84.12 121 GLY A CA 1
ATOM 936 C C . GLY A 1 121 ? -9.092 13.818 17.975 1.00 84.12 121 GLY A C 1
ATOM 937 O O . GLY A 1 121 ? -9.093 14.512 18.988 1.00 84.12 121 GLY A O 1
ATOM 938 N N . ASP A 1 122 ? -7.973 13.538 17.312 1.00 74.25 122 ASP A N 1
ATOM 939 C CA . ASP A 1 122 ? -6.738 14.273 17.565 1.00 74.25 122 ASP A CA 1
ATOM 940 C C . ASP A 1 122 ? -6.871 15.607 16.807 1.00 74.25 122 ASP A C 1
ATOM 942 O O . ASP A 1 122 ? -7.086 15.608 15.596 1.00 74.25 122 ASP A O 1
ATOM 946 N N . ASN A 1 123 ? -6.828 16.748 17.511 1.00 50.00 123 ASN A N 1
ATOM 947 C CA . ASN A 1 123 ? -7.086 18.108 16.984 1.00 50.00 123 ASN A CA 1
ATOM 948 C C . ASN A 1 123 ? -6.040 18.609 15.954 1.00 50.00 123 ASN A C 1
ATOM 950 O O . ASN A 1 123 ? -5.773 19.803 15.840 1.00 50.00 123 ASN A O 1
ATOM 954 N N . GLN A 1 124 ? -5.430 17.706 15.195 1.00 45.44 124 GLN A N 1
ATOM 955 C CA . GLN A 1 124 ? -4.375 17.975 14.237 1.00 45.44 124 GLN A CA 1
ATOM 956 C C . GLN A 1 124 ? -4.489 17.011 13.048 1.00 45.44 124 GLN A C 1
ATOM 958 O O . GLN A 1 124 ? -3.613 16.186 12.847 1.00 45.44 124 GLN A O 1
ATOM 963 N N . ALA A 1 125 ? -5.579 17.088 12.280 1.00 37.62 125 ALA A N 1
ATOM 964 C CA . ALA A 1 125 ? -5.617 16.650 10.880 1.00 37.62 125 ALA A CA 1
ATOM 965 C C . ALA A 1 125 ? -6.990 16.959 10.270 1.00 37.62 125 ALA A C 1
ATOM 967 O O . ALA A 1 125 ? -7.902 16.133 10.241 1.00 37.62 125 ALA A O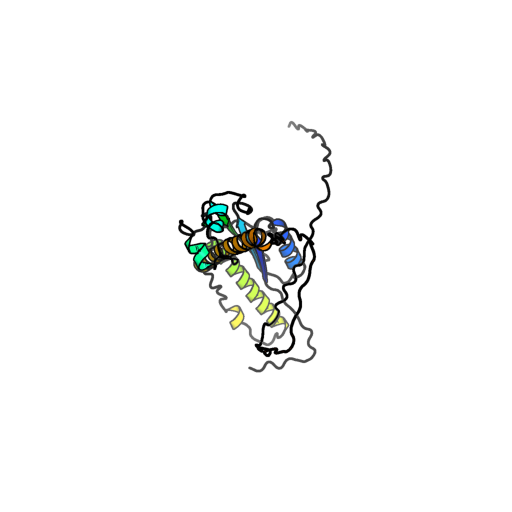 1
ATOM 968 N N . ARG A 1 126 ? -7.109 18.152 9.689 1.00 37.25 126 ARG A N 1
ATOM 969 C CA . ARG A 1 126 ? -7.727 18.216 8.364 1.00 37.25 126 ARG A CA 1
ATOM 970 C C . ARG A 1 126 ? -6.886 17.266 7.494 1.00 37.25 126 ARG A C 1
ATOM 972 O O . ARG A 1 126 ? -5.663 17.286 7.640 1.00 37.25 126 ARG A O 1
ATOM 979 N N . ILE A 1 127 ? -7.494 16.424 6.660 1.00 49.34 127 ILE A N 1
ATOM 980 C CA . ILE A 1 127 ? -6.762 15.488 5.781 1.00 49.34 127 ILE A CA 1
ATOM 981 C C . ILE A 1 127 ? -5.643 16.195 4.969 1.00 49.34 127 ILE A C 1
ATOM 983 O O . ILE A 1 127 ? -4.650 15.569 4.602 1.00 49.34 127 ILE A O 1
ATOM 987 N N . ASP A 1 128 ? -5.726 17.524 4.822 1.00 34.44 128 ASP A N 1
ATOM 988 C CA . ASP A 1 128 ? -4.680 18.423 4.312 1.00 34.44 128 ASP A CA 1
ATOM 989 C C . ASP A 1 128 ? -3.277 18.265 4.942 1.00 34.44 128 ASP A C 1
ATOM 991 O O . ASP A 1 128 ? -2.294 18.636 4.301 1.00 34.44 128 ASP A O 1
ATOM 995 N N . THR A 1 129 ? -3.135 17.719 6.158 1.00 36.00 129 THR A N 1
ATOM 996 C CA . THR A 1 129 ? -1.823 17.507 6.811 1.00 36.00 129 THR A CA 1
ATOM 997 C C . THR A 1 129 ? -1.495 16.037 7.028 1.00 36.00 129 THR A C 1
ATOM 999 O O . THR A 1 129 ? -1.059 15.603 8.092 1.00 36.00 129 THR A O 1
ATOM 1002 N N . LEU A 1 130 ? -1.644 15.249 5.975 1.00 41.31 130 LEU A N 1
ATOM 1003 C CA . LEU A 1 130 ? -0.930 13.991 5.849 1.00 41.31 130 LEU A CA 1
ATOM 1004 C C . LEU A 1 130 ? 0.576 14.295 5.722 1.00 41.31 130 LEU A C 1
ATOM 1006 O O . LEU A 1 130 ? 1.109 14.563 4.647 1.00 41.31 130 LEU A O 1
ATOM 1010 N N . GLY A 1 131 ? 1.245 14.374 6.876 1.00 40.00 131 GLY A N 1
ATOM 1011 C CA . GLY A 1 131 ? 2.672 14.656 6.984 1.00 40.00 131 GLY A CA 1
ATOM 1012 C C . GLY A 1 131 ? 3.499 13.487 6.456 1.00 40.00 131 GLY A C 1
ATOM 1013 O O . GLY A 1 131 ? 3.261 12.342 6.826 1.00 40.00 131 GLY A O 1
ATOM 1014 N N . SER A 1 132 ? 4.483 13.771 5.600 1.00 43.78 132 SER A N 1
ATOM 1015 C CA . SER A 1 132 ? 5.498 12.788 5.213 1.00 43.78 132 SER A CA 1
ATOM 1016 C C . SER A 1 132 ? 6.401 12.535 6.419 1.00 43.78 132 SER A C 1
ATOM 1018 O O . SER A 1 132 ? 7.241 13.368 6.764 1.00 43.78 132 SER A O 1
ATOM 1020 N N . VAL A 1 133 ? 6.184 11.425 7.126 1.00 47.97 133 VAL A N 1
ATOM 1021 C CA . VAL A 1 133 ? 7.021 11.057 8.270 1.00 47.97 133 VAL A CA 1
ATOM 1022 C C . VAL A 1 133 ? 8.125 10.127 7.774 1.00 47.97 133 VAL A C 1
ATOM 1024 O O . VAL A 1 133 ? 7.926 8.930 7.594 1.00 47.97 133 VAL A O 1
ATOM 1027 N N . LEU A 1 134 ? 9.322 10.686 7.576 1.00 50.69 134 LEU A N 1
ATOM 1028 C CA . LEU A 1 134 ? 10.541 9.932 7.242 1.00 50.69 134 LEU A CA 1
ATOM 1029 C C . LEU A 1 134 ? 11.021 9.019 8.394 1.00 50.69 134 LEU A C 1
ATOM 1031 O O . LEU A 1 134 ? 11.936 8.222 8.207 1.00 50.69 134 LEU A O 1
ATOM 1035 N N . GLN A 1 135 ? 10.409 9.115 9.581 1.00 64.75 135 GLN A N 1
ATOM 1036 C CA . GLN A 1 135 ? 10.695 8.282 10.751 1.00 64.75 135 GLN A CA 1
ATOM 1037 C C . GLN A 1 135 ? 9.535 7.324 11.047 1.00 64.75 135 GLN A C 1
ATOM 1039 O O . GLN A 1 135 ? 8.470 7.723 11.520 1.00 64.75 135 GLN A O 1
ATOM 1044 N N . MET A 1 136 ? 9.762 6.034 10.807 1.00 81.31 136 MET A N 1
ATOM 1045 C CA . MET A 1 136 ? 8.760 4.981 11.010 1.00 81.31 136 MET A CA 1
ATOM 1046 C C . MET A 1 136 ? 8.256 4.881 12.460 1.00 81.31 136 MET A C 1
ATOM 1048 O O . MET A 1 136 ? 7.150 4.394 12.691 1.00 81.31 136 MET A O 1
ATOM 1052 N N . ASP A 1 137 ? 9.007 5.396 13.434 1.00 82.62 137 ASP A N 1
ATOM 1053 C CA . ASP A 1 137 ? 8.594 5.464 14.841 1.00 82.62 137 ASP A CA 1
ATOM 1054 C C . ASP A 1 137 ? 7.352 6.344 15.031 1.00 82.62 137 ASP A C 1
ATOM 1056 O O . ASP A 1 137 ? 6.425 5.969 15.750 1.00 82.62 137 ASP A O 1
ATOM 1060 N N . GLY A 1 138 ? 7.278 7.477 14.323 1.00 83.31 138 GLY A N 1
ATOM 1061 C CA . GLY A 1 138 ? 6.110 8.359 14.359 1.00 83.31 138 GLY A CA 1
ATOM 1062 C C . GLY A 1 138 ? 4.873 7.684 13.768 1.00 83.31 138 GLY A C 1
ATOM 1063 O O . GLY A 1 138 ? 3.799 7.714 14.370 1.00 83.31 138 GLY A O 1
ATOM 1064 N N . VAL A 1 139 ? 5.039 6.995 12.634 1.00 84.69 139 VAL A N 1
ATOM 1065 C CA . VAL A 1 139 ? 3.972 6.192 12.013 1.00 84.69 139 VAL A CA 1
ATOM 1066 C C . VAL A 1 139 ? 3.522 5.075 12.958 1.00 84.69 139 VAL A C 1
ATOM 1068 O O . VAL A 1 139 ? 2.325 4.885 13.156 1.00 84.69 139 VAL A O 1
ATOM 1071 N N . SER A 1 140 ? 4.465 4.381 13.600 1.00 88.19 140 SER A N 1
ATOM 1072 C CA . SER A 1 140 ? 4.180 3.301 14.555 1.00 88.19 140 SER A CA 1
ATOM 1073 C C . SER A 1 140 ? 3.370 3.800 15.745 1.00 88.19 140 SER A C 1
ATOM 1075 O O . SER A 1 140 ? 2.356 3.198 16.091 1.00 88.19 140 SER A O 1
ATOM 1077 N N . ALA A 1 141 ? 3.766 4.933 16.329 1.00 87.81 141 ALA A N 1
ATOM 1078 C CA . ALA A 1 141 ? 3.047 5.553 17.434 1.00 87.81 141 ALA A CA 1
ATOM 1079 C C . ALA A 1 141 ? 1.629 5.980 17.022 1.00 87.81 141 ALA A C 1
ATOM 1081 O O . ALA A 1 141 ? 0.676 5.789 17.776 1.00 87.81 141 ALA A O 1
ATOM 1082 N N . MET A 1 142 ? 1.458 6.529 15.815 1.00 89.75 142 MET A N 1
ATOM 1083 C CA . MET A 1 142 ? 0.135 6.884 15.295 1.00 89.75 142 MET A CA 1
ATOM 1084 C C . MET A 1 142 ? -0.759 5.666 15.075 1.00 89.75 142 MET A C 1
ATOM 1086 O O . MET A 1 142 ? -1.916 5.691 15.488 1.00 89.75 142 MET A O 1
ATOM 1090 N N . LEU A 1 143 ? -0.226 4.606 14.466 1.00 90.88 143 LEU A N 1
ATOM 1091 C CA . LEU A 1 143 ? -0.953 3.357 14.255 1.00 90.88 143 LEU A CA 1
ATOM 1092 C C . LEU A 1 143 ? -1.356 2.720 15.584 1.00 90.88 143 LEU A C 1
ATOM 1094 O O . LEU A 1 143 ? -2.508 2.325 15.739 1.00 90.88 143 LEU A O 1
ATOM 1098 N N . GLN A 1 144 ? -0.443 2.686 16.557 1.00 92.44 144 GLN A N 1
ATOM 1099 C CA . GLN A 1 144 ? -0.718 2.169 17.894 1.00 92.44 144 GLN A CA 1
ATOM 1100 C C . GLN A 1 144 ? -1.861 2.944 18.564 1.00 92.44 144 GLN A C 1
ATOM 1102 O O . GLN A 1 144 ? -2.849 2.341 18.970 1.00 92.44 144 GLN A O 1
ATOM 1107 N N . ARG A 1 145 ? -1.800 4.284 18.567 1.00 91.44 145 ARG A N 1
ATOM 1108 C CA . ARG A 1 145 ? -2.893 5.125 19.090 1.00 91.44 145 ARG A CA 1
ATOM 1109 C C . ARG A 1 145 ? -4.212 4.892 18.358 1.00 91.44 145 ARG A C 1
ATOM 1111 O O . ARG A 1 145 ? -5.268 4.854 18.983 1.00 91.44 145 ARG A O 1
ATOM 1118 N N . GLY A 1 146 ? -4.166 4.745 17.036 1.00 92.69 146 GLY A N 1
ATOM 1119 C CA . GLY A 1 146 ? -5.332 4.400 16.230 1.00 92.69 146 GLY A CA 1
ATOM 1120 C C . GLY A 1 146 ? -5.971 3.089 16.682 1.00 92.69 146 GLY A C 1
ATOM 1121 O O . GLY A 1 146 ? -7.180 3.037 16.893 1.00 92.69 146 GLY A O 1
ATOM 1122 N N . MET A 1 147 ? -5.159 2.055 16.902 1.00 94.56 147 MET A N 1
ATOM 1123 C CA . MET A 1 147 ? -5.625 0.757 17.391 1.00 94.56 147 MET A CA 1
ATOM 1124 C C . MET A 1 147 ? -6.180 0.811 18.809 1.00 94.56 147 MET A C 1
ATOM 1126 O O . MET A 1 147 ? -7.189 0.157 19.076 1.00 94.56 147 MET A O 1
ATOM 1130 N N . ASP A 1 148 ? -5.599 1.626 19.688 1.00 93.88 148 ASP A N 1
ATOM 1131 C CA . ASP A 1 148 ? -6.161 1.867 21.017 1.00 93.88 148 ASP A CA 1
ATOM 1132 C C . ASP A 1 148 ? -7.572 2.473 20.894 1.00 93.88 148 ASP A C 1
ATOM 1134 O O . ASP A 1 148 ? -8.511 2.001 21.534 1.00 93.88 148 ASP A O 1
ATOM 1138 N N . LYS A 1 149 ? -7.789 3.426 19.972 1.00 94.06 149 LYS A N 1
ATOM 1139 C CA . LYS A 1 149 ? -9.139 3.963 19.709 1.00 94.06 149 LYS A CA 1
ATOM 1140 C C . LYS A 1 149 ? -10.087 2.931 19.105 1.00 94.06 149 LYS A C 1
ATOM 1142 O O . LYS A 1 149 ? -11.275 2.948 19.436 1.00 94.06 149 LYS A O 1
ATOM 1147 N N . VAL A 1 150 ? -9.596 2.040 18.239 1.00 94.69 150 VAL A N 1
ATOM 1148 C CA . VAL A 1 150 ? -10.391 0.917 17.715 1.00 94.69 150 VAL A CA 1
ATOM 1149 C C . VAL A 1 150 ? -10.835 0.012 18.863 1.00 94.69 150 VAL A C 1
ATOM 1151 O O . VAL A 1 150 ? -12.019 -0.317 18.945 1.00 94.69 150 VAL A O 1
ATOM 1154 N N . ARG A 1 151 ? -9.931 -0.344 19.783 1.00 94.81 151 ARG A N 1
ATOM 1155 C CA . ARG A 1 151 ? -10.262 -1.120 20.987 1.00 94.81 151 ARG A CA 1
ATOM 1156 C C . ARG A 1 151 ? -11.325 -0.409 21.819 1.00 94.81 151 ARG A C 1
ATOM 1158 O O . ARG A 1 151 ? -12.359 -1.004 22.109 1.00 94.81 151 ARG A O 1
ATOM 1165 N N . ASP A 1 152 ? -11.128 0.867 22.135 1.00 94.06 152 ASP A N 1
ATOM 1166 C CA . ASP A 1 152 ? -12.067 1.641 22.953 1.00 94.06 152 ASP A CA 1
ATOM 1167 C C . ASP A 1 152 ? -13.445 1.774 22.278 1.00 94.06 152 ASP A C 1
ATOM 1169 O O . ASP A 1 152 ? -14.487 1.815 22.937 1.00 94.06 152 ASP A O 1
ATOM 1173 N N . MET A 1 153 ? -13.480 1.850 20.944 1.00 93.88 153 MET A N 1
ATOM 1174 C CA . MET A 1 153 ? -14.719 1.810 20.167 1.00 93.88 153 MET A CA 1
ATOM 1175 C C . MET A 1 153 ? -15.402 0.440 20.274 1.00 93.88 153 MET A C 1
ATOM 1177 O O . MET A 1 153 ? -16.603 0.383 20.536 1.00 93.88 153 MET A O 1
ATOM 1181 N N . MET A 1 154 ? -14.653 -0.656 20.129 1.00 92.75 154 MET A N 1
ATOM 1182 C CA . MET A 1 154 ? -15.180 -2.020 20.251 1.00 92.75 154 MET A CA 1
ATOM 1183 C C . MET A 1 154 ? -15.706 -2.314 21.659 1.00 92.75 154 MET A C 1
ATOM 1185 O O . MET A 1 154 ? -16.766 -2.926 21.796 1.00 92.75 154 MET A O 1
ATOM 1189 N N . VAL A 1 155 ? -15.029 -1.835 22.707 1.00 93.44 155 VAL A N 1
ATOM 1190 C CA . VAL A 1 155 ? -15.505 -1.925 24.098 1.00 93.44 155 VAL A CA 1
ATOM 1191 C C . VAL A 1 155 ? -16.831 -1.181 24.255 1.00 93.44 155 VAL A C 1
ATOM 1193 O O . VAL A 1 155 ? -17.803 -1.750 24.753 1.00 93.44 155 VAL A O 1
ATOM 1196 N N . ARG A 1 156 ? -16.908 0.074 23.787 1.00 92.44 156 ARG A N 1
ATOM 1197 C CA . ARG A 1 156 ? -18.144 0.872 23.839 1.00 92.44 156 ARG A CA 1
ATOM 1198 C C . ARG A 1 156 ? -19.291 0.187 23.104 1.00 92.44 156 ARG A C 1
ATOM 1200 O O . ARG A 1 156 ? -20.372 0.050 23.669 1.00 92.44 156 ARG A O 1
ATOM 1207 N N . PHE A 1 157 ? -19.048 -0.297 21.891 1.00 91.25 157 PHE A N 1
ATOM 1208 C CA . PHE A 1 157 ? -20.050 -1.029 21.127 1.00 91.25 157 PHE A CA 1
ATOM 1209 C C . PHE A 1 157 ? -20.491 -2.317 21.834 1.00 91.25 157 PHE A C 1
ATOM 1211 O O . PHE A 1 157 ? -21.682 -2.598 21.943 1.00 91.25 157 PHE A O 1
ATOM 1218 N N . SER A 1 158 ? -19.559 -3.069 22.413 1.00 90.94 158 SER A N 1
ATOM 1219 C CA . SER A 1 158 ? -19.891 -4.301 23.134 1.00 90.94 158 SER A CA 1
ATOM 1220 C C . SER A 1 158 ? -20.757 -4.029 24.371 1.00 90.94 158 SER A C 1
ATOM 1222 O O . SER A 1 158 ? -21.720 -4.758 24.614 1.00 90.94 158 SER A O 1
ATOM 1224 N N . ARG A 1 159 ? -20.496 -2.930 25.096 1.00 92.06 159 ARG A N 1
ATOM 1225 C CA . ARG A 1 159 ? -21.338 -2.465 26.214 1.00 92.06 159 ARG A CA 1
ATOM 1226 C C . ARG A 1 159 ? -22.759 -2.120 25.763 1.00 92.06 159 ARG A C 1
ATOM 1228 O O . ARG A 1 159 ? -23.702 -2.425 26.485 1.00 92.06 159 ARG A O 1
ATOM 1235 N N . THR A 1 160 ? -22.934 -1.550 24.566 1.00 89.31 160 THR A N 1
ATOM 1236 C CA . THR A 1 160 ? -24.283 -1.286 24.023 1.00 89.31 160 THR A CA 1
ATOM 1237 C C . THR A 1 160 ? -25.061 -2.555 23.684 1.00 89.31 160 THR A C 1
ATOM 1239 O O . THR A 1 160 ? -26.286 -2.549 23.754 1.00 89.31 160 THR A O 1
ATOM 1242 N N . LEU A 1 161 ? -24.366 -3.650 23.360 1.00 87.69 161 LEU A N 1
ATOM 1243 C CA . LEU A 1 161 ? -25.000 -4.935 23.066 1.00 87.69 161 LEU A CA 1
ATOM 1244 C C . LEU A 1 161 ? -25.343 -5.718 24.338 1.00 87.69 161 LEU A C 1
ATOM 1246 O O . LEU A 1 161 ? -26.329 -6.451 24.358 1.00 87.69 161 LEU A O 1
ATOM 1250 N N . ASN A 1 162 ? -24.531 -5.596 25.392 1.00 89.94 162 ASN A N 1
ATOM 1251 C CA . ASN A 1 162 ? -24.776 -6.270 26.663 1.00 89.94 162 ASN A CA 1
ATOM 1252 C C . ASN A 1 162 ? -24.181 -5.491 27.843 1.00 89.94 162 ASN A C 1
ATOM 1254 O O . ASN A 1 162 ? -23.015 -5.661 28.189 1.00 89.94 162 ASN A O 1
ATOM 1258 N N . ILE A 1 163 ? -25.018 -4.683 28.495 1.00 87.12 163 ILE A N 1
ATOM 1259 C CA . ILE A 1 163 ? -24.626 -3.822 29.624 1.00 87.12 163 ILE A CA 1
ATOM 1260 C C . ILE A 1 163 ? -24.190 -4.640 30.851 1.00 87.12 163 ILE A C 1
ATOM 1262 O O . ILE A 1 163 ? -23.355 -4.188 31.626 1.00 87.12 163 ILE A O 1
ATOM 1266 N N . ALA A 1 164 ? -24.737 -5.846 31.034 1.00 89.50 164 ALA A N 1
ATOM 1267 C CA . ALA A 1 164 ? -24.466 -6.680 32.206 1.00 89.50 164 ALA A CA 1
ATOM 1268 C C . ALA A 1 164 ? -23.131 -7.440 32.120 1.00 89.50 164 ALA A C 1
ATOM 1270 O O . ALA A 1 164 ? -22.705 -8.048 33.102 1.00 89.50 164 ALA A O 1
ATOM 1271 N N . ARG A 1 165 ? -22.485 -7.453 30.948 1.00 90.81 165 ARG A N 1
ATOM 1272 C CA . ARG A 1 165 ? -21.226 -8.166 30.741 1.00 90.81 165 ARG A CA 1
ATOM 1273 C C . ARG A 1 165 ? -20.041 -7.278 31.105 1.00 90.81 165 ARG A C 1
ATOM 1275 O O . ARG A 1 165 ? -19.960 -6.129 30.682 1.00 90.81 165 ARG A O 1
ATOM 1282 N N . ASP A 1 166 ? -19.095 -7.852 31.838 1.00 91.81 166 ASP A N 1
ATOM 1283 C CA . ASP A 1 166 ? -17.811 -7.214 32.105 1.00 91.81 166 ASP A CA 1
ATOM 1284 C C . ASP A 1 166 ? -16.903 -7.266 30.863 1.00 91.81 166 ASP A C 1
ATOM 1286 O O . ASP A 1 166 ? -16.748 -8.313 30.224 1.00 91.81 166 ASP A O 1
ATOM 1290 N N . PHE A 1 167 ? -16.313 -6.119 30.526 1.00 92.38 167 PHE A N 1
ATOM 1291 C CA . PHE A 1 167 ? -15.383 -5.940 29.409 1.00 92.38 167 PHE A CA 1
ATOM 1292 C C . PHE A 1 167 ? -14.008 -5.426 29.858 1.00 92.38 167 PHE A C 1
ATOM 1294 O O . PHE A 1 167 ? -13.203 -5.072 28.999 1.00 92.38 167 PHE A O 1
ATOM 1301 N N . SER A 1 168 ? -13.718 -5.417 31.164 1.00 92.44 168 SER A N 1
ATOM 1302 C CA . SER A 1 168 ? -12.448 -4.925 31.723 1.00 92.44 168 SER A CA 1
ATOM 1303 C C . SER A 1 168 ? -11.242 -5.611 31.076 1.00 92.44 168 SER A C 1
ATOM 1305 O O . SER A 1 168 ? -10.313 -4.947 30.639 1.00 92.44 168 SER A O 1
ATOM 1307 N N . ALA A 1 169 ? -11.314 -6.928 30.850 1.00 92.69 169 ALA A N 1
ATOM 1308 C CA . ALA A 1 169 ? -10.255 -7.669 30.161 1.00 92.69 169 ALA A CA 1
ATOM 1309 C C . ALA A 1 169 ? -9.991 -7.193 28.716 1.00 92.69 169 ALA A C 1
ATOM 1311 O O . ALA A 1 169 ? -8.860 -7.268 28.246 1.00 92.69 169 ALA A O 1
ATOM 1312 N N . LEU A 1 170 ? -11.017 -6.723 27.993 1.00 90.75 170 LEU A N 1
ATOM 1313 C CA . LEU A 1 170 ? -10.852 -6.167 26.644 1.00 90.75 170 LEU A CA 1
ATOM 1314 C C . LEU A 1 170 ? -10.321 -4.729 26.690 1.00 90.75 170 LEU A C 1
ATOM 1316 O O . LEU A 1 170 ? -9.585 -4.330 25.797 1.00 90.75 170 LEU A O 1
ATOM 1320 N N . GLU A 1 171 ? -10.698 -3.961 27.709 1.00 92.31 171 GLU A N 1
ATOM 1321 C CA . GLU A 1 171 ? -10.243 -2.585 27.936 1.00 92.31 171 GLU A CA 1
ATOM 1322 C C . GLU A 1 171 ? -8.765 -2.539 28.351 1.00 92.31 171 GLU A C 1
ATOM 1324 O O . GLU A 1 171 ? -7.999 -1.723 27.844 1.00 92.31 171 GLU A O 1
ATOM 1329 N N . GLU A 1 172 ? -8.347 -3.480 29.197 1.00 92.94 172 GLU A N 1
ATOM 1330 C CA . GLU A 1 172 ? -6.965 -3.656 29.656 1.00 92.94 172 GLU A CA 1
ATOM 1331 C C . GLU A 1 172 ? -6.074 -4.365 28.629 1.00 92.94 172 GLU A C 1
ATOM 1333 O O . GLU A 1 172 ? -4.848 -4.354 28.758 1.00 92.94 172 GLU A O 1
ATOM 1338 N N . ALA A 1 173 ? -6.662 -4.981 27.597 1.00 92.25 173 ALA A N 1
ATOM 1339 C CA . ALA A 1 173 ? -5.896 -5.654 26.563 1.00 92.25 173 ALA A CA 1
ATOM 1340 C C . ALA A 1 173 ? -4.984 -4.655 25.835 1.00 92.25 173 ALA A C 1
ATOM 1342 O O . ALA A 1 173 ? -5.430 -3.660 25.251 1.00 92.25 173 ALA A O 1
ATOM 1343 N N . GLU A 1 174 ? -3.688 -4.956 25.833 1.00 90.44 174 GLU A N 1
ATOM 1344 C CA . GLU A 1 174 ? -2.703 -4.220 25.055 1.00 90.44 174 GLU A CA 1
ATOM 1345 C C . GLU A 1 174 ? -2.759 -4.683 23.593 1.00 90.44 174 GLU A C 1
ATOM 1347 O O . GLU A 1 174 ? -2.370 -5.805 23.256 1.00 90.44 174 GLU A O 1
ATOM 1352 N N . VAL A 1 175 ? -3.252 -3.822 22.702 1.00 87.31 175 VAL A N 1
ATOM 1353 C CA . VAL A 1 175 ? -3.357 -4.135 21.272 1.00 87.31 175 VAL A CA 1
ATOM 1354 C C . VAL A 1 175 ? -2.041 -3.803 20.589 1.00 87.31 175 VAL A C 1
ATOM 1356 O O . VAL A 1 175 ? -1.889 -2.732 20.021 1.00 87.31 175 VAL A O 1
ATOM 1359 N N . ARG A 1 176 ? -1.064 -4.708 20.626 1.00 87.38 176 ARG A N 1
ATOM 1360 C CA . ARG A 1 176 ? 0.204 -4.486 19.916 1.00 87.38 176 ARG A CA 1
ATOM 1361 C C . ARG A 1 176 ? 0.048 -4.745 18.422 1.00 87.38 176 ARG A C 1
ATOM 1363 O O . ARG A 1 176 ? -0.321 -5.848 18.022 1.00 87.38 176 ARG A O 1
ATOM 1370 N N . LEU A 1 177 ? 0.415 -3.768 17.595 1.00 81.94 177 LEU A N 1
ATOM 1371 C CA . LEU A 1 177 ? 0.668 -4.013 16.176 1.00 81.94 177 LEU A CA 1
ATOM 1372 C C . LEU A 1 177 ? 2.116 -4.486 15.993 1.00 81.94 177 LEU A C 1
ATOM 1374 O O . LEU A 1 177 ? 3.036 -3.710 16.259 1.00 81.94 177 LEU A O 1
ATOM 1378 N N . PRO A 1 178 ? 2.362 -5.720 15.518 1.00 83.38 178 PRO A N 1
ATOM 1379 C CA . PRO A 1 178 ? 3.711 -6.201 15.240 1.00 83.38 178 PRO A CA 1
ATOM 1380 C C . PRO A 1 178 ? 4.239 -5.586 13.932 1.00 83.38 178 PRO A C 1
ATOM 1382 O O . PRO A 1 178 ? 4.404 -6.269 12.921 1.00 83.38 178 PRO A O 1
ATOM 1385 N N . LEU A 1 179 ? 4.474 -4.272 13.935 1.00 82.94 179 LEU A N 1
ATOM 1386 C CA . LEU A 1 179 ? 4.988 -3.541 12.781 1.00 82.94 179 LEU A CA 1
ATOM 1387 C C . LEU A 1 179 ? 6.450 -3.916 12.557 1.00 82.94 179 LEU A C 1
ATOM 1389 O O . LEU A 1 179 ? 7.330 -3.591 13.351 1.00 82.94 179 LEU A O 1
ATOM 1393 N N . ASN A 1 180 ? 6.710 -4.605 11.451 1.00 87.69 180 ASN A N 1
ATOM 1394 C CA . ASN A 1 180 ? 8.057 -4.949 11.030 1.00 87.69 180 ASN A CA 1
ATOM 1395 C C . ASN A 1 180 ? 8.422 -4.137 9.788 1.00 87.69 180 ASN A C 1
ATOM 1397 O O . ASN A 1 180 ? 8.212 -4.568 8.657 1.00 87.69 180 ASN A O 1
ATOM 1401 N N . TRP A 1 181 ? 9.001 -2.958 10.006 1.00 84.62 181 TRP A N 1
ATOM 1402 C CA . TRP A 1 181 ? 9.385 -2.057 8.919 1.00 84.62 181 TRP A CA 1
ATOM 1403 C C . TRP A 1 181 ? 10.450 -2.642 7.994 1.00 84.62 181 TRP A C 1
ATOM 1405 O O . TRP A 1 181 ? 10.447 -2.347 6.802 1.00 84.62 181 TRP A O 1
ATOM 1415 N N . SER A 1 182 ? 11.315 -3.527 8.503 1.00 85.19 182 SER A N 1
ATOM 1416 C CA . SER A 1 182 ? 12.262 -4.266 7.661 1.00 85.19 182 SER A CA 1
ATOM 1417 C C . SER A 1 182 ? 11.533 -5.210 6.704 1.00 85.19 182 SER A C 1
ATOM 1419 O O . SER A 1 182 ? 11.886 -5.302 5.530 1.00 85.19 182 SER A O 1
ATOM 1421 N N . LEU A 1 183 ? 10.481 -5.879 7.176 1.00 85.06 183 LEU A N 1
ATOM 1422 C CA . LEU A 1 183 ? 9.642 -6.724 6.335 1.00 85.06 183 LEU A CA 1
ATOM 1423 C C . LEU A 1 183 ? 8.843 -5.893 5.319 1.00 85.06 183 LEU A C 1
ATOM 1425 O O . LEU A 1 183 ? 8.817 -6.253 4.147 1.00 85.06 183 LEU A O 1
ATOM 1429 N N . SER A 1 184 ? 8.271 -4.754 5.722 1.00 84.38 184 SER A N 1
ATOM 1430 C CA . SER A 1 184 ? 7.592 -3.830 4.798 1.00 84.38 184 SER A CA 1
ATOM 1431 C C . SER A 1 184 ? 8.533 -3.318 3.703 1.00 84.38 184 SER A C 1
ATOM 1433 O O . SER A 1 184 ? 8.168 -3.290 2.529 1.00 84.38 184 SER A O 1
ATOM 1435 N N . ALA A 1 185 ? 9.771 -2.973 4.068 1.00 83.06 185 ALA A N 1
ATOM 1436 C CA . ALA A 1 185 ? 10.818 -2.585 3.130 1.00 83.06 185 ALA A CA 1
ATOM 1437 C C . ALA A 1 185 ? 11.131 -3.711 2.130 1.00 83.06 185 ALA A C 1
ATOM 1439 O O . ALA A 1 185 ? 11.204 -3.461 0.928 1.00 83.06 185 ALA A O 1
ATOM 1440 N N . LYS A 1 186 ? 11.247 -4.960 2.601 1.00 85.94 186 LYS A N 1
ATOM 1441 C CA . LYS A 1 186 ? 11.432 -6.130 1.728 1.00 85.94 186 LYS A CA 1
ATOM 1442 C C . LYS A 1 186 ? 10.259 -6.317 0.769 1.00 85.94 186 LYS A C 1
ATOM 1444 O O . LYS A 1 186 ? 10.494 -6.500 -0.418 1.00 85.94 186 LYS A O 1
ATOM 1449 N N . PHE A 1 187 ? 9.018 -6.211 1.246 1.00 86.62 187 PHE A N 1
ATOM 1450 C CA . PHE A 1 187 ? 7.840 -6.336 0.384 1.00 86.62 187 PHE A CA 1
ATOM 1451 C C . PHE A 1 187 ? 7.789 -5.267 -0.706 1.00 86.62 187 PHE A C 1
ATOM 1453 O O . PHE A 1 187 ? 7.461 -5.584 -1.849 1.00 86.62 187 PHE A O 1
ATOM 1460 N N . ALA A 1 188 ? 8.143 -4.022 -0.390 1.00 85.75 188 ALA A N 1
ATOM 1461 C CA . ALA A 1 188 ? 8.215 -2.960 -1.387 1.00 85.75 188 ALA A CA 1
ATOM 1462 C C . ALA A 1 188 ? 9.275 -3.253 -2.463 1.00 85.75 188 ALA A C 1
ATOM 1464 O O . ALA A 1 188 ? 8.996 -3.082 -3.647 1.00 85.75 188 ALA A O 1
ATOM 1465 N N . LEU A 1 189 ? 10.453 -3.760 -2.075 1.00 86.56 189 LEU A N 1
ATOM 1466 C CA . LEU A 1 189 ? 11.492 -4.172 -3.027 1.00 86.56 189 LEU A CA 1
ATOM 1467 C C . LEU A 1 189 ? 11.038 -5.354 -3.893 1.00 86.56 189 LEU A C 1
ATOM 1469 O O . LEU A 1 189 ? 11.104 -5.265 -5.113 1.00 86.56 189 LEU A O 1
ATOM 1473 N N . THR A 1 190 ? 10.467 -6.401 -3.293 1.00 90.00 190 THR A N 1
ATOM 1474 C CA . THR A 1 190 ? 9.896 -7.532 -4.045 1.00 90.00 190 THR A CA 1
ATOM 1475 C C . THR A 1 190 ? 8.793 -7.078 -5.004 1.00 90.00 190 THR A C 1
ATOM 1477 O O . THR A 1 190 ? 8.682 -7.580 -6.117 1.00 90.00 190 THR A O 1
ATOM 1480 N N . THR A 1 191 ? 7.985 -6.092 -4.614 1.00 89.44 191 THR A N 1
ATOM 1481 C CA . THR A 1 191 ? 6.963 -5.517 -5.500 1.00 89.44 191 THR A CA 1
ATOM 1482 C C . THR A 1 191 ? 7.599 -4.757 -6.666 1.00 89.44 191 THR A C 1
ATOM 1484 O O . THR A 1 191 ? 7.080 -4.813 -7.781 1.00 89.44 191 THR A O 1
ATOM 1487 N N . ALA A 1 192 ? 8.730 -4.076 -6.449 1.00 89.88 192 ALA A N 1
ATOM 1488 C CA . ALA A 1 192 ? 9.493 -3.442 -7.522 1.00 89.88 192 ALA A CA 1
ATOM 1489 C C . ALA A 1 192 ? 10.011 -4.476 -8.528 1.00 89.88 192 ALA A C 1
ATOM 1491 O O . ALA A 1 192 ? 9.871 -4.258 -9.730 1.00 89.88 192 ALA A O 1
ATOM 1492 N N . ASP A 1 193 ? 10.543 -5.599 -8.038 1.00 93.00 193 ASP A N 1
ATOM 1493 C CA . ASP A 1 193 ? 11.021 -6.713 -8.863 1.00 93.00 193 ASP A CA 1
ATOM 1494 C C . ASP A 1 193 ? 9.906 -7.290 -9.736 1.00 93.00 193 ASP A C 1
ATOM 1496 O O . ASP A 1 193 ? 10.061 -7.414 -10.952 1.00 93.00 193 ASP A O 1
ATOM 1500 N N . LEU A 1 194 ? 8.751 -7.575 -9.127 1.00 93.94 194 LEU A N 1
ATOM 1501 C CA . LEU A 1 194 ? 7.566 -8.048 -9.841 1.00 93.94 194 LEU A CA 1
ATOM 1502 C C . LEU A 1 194 ? 7.099 -7.025 -10.879 1.00 93.94 194 LEU A C 1
ATOM 1504 O O . LEU A 1 194 ? 6.861 -7.379 -12.026 1.00 93.94 194 LEU A O 1
ATOM 1508 N N . THR A 1 195 ? 7.055 -5.742 -10.516 1.00 93.00 195 THR A N 1
ATOM 1509 C CA . THR A 1 195 ? 6.666 -4.665 -11.439 1.00 93.00 195 THR A CA 1
ATOM 1510 C C . THR A 1 195 ? 7.634 -4.554 -12.622 1.00 93.00 195 THR A C 1
ATOM 1512 O O . THR A 1 195 ? 7.210 -4.324 -13.755 1.00 93.00 195 THR A O 1
ATOM 1515 N N . ALA A 1 196 ? 8.941 -4.685 -12.380 1.00 93.69 196 ALA A N 1
ATOM 1516 C CA . ALA A 1 196 ? 9.958 -4.667 -13.427 1.00 93.69 196 ALA A CA 1
ATOM 1517 C C . ALA A 1 196 ? 9.774 -5.840 -14.399 1.00 93.69 196 ALA A C 1
ATOM 1519 O O . ALA A 1 196 ? 9.830 -5.646 -15.614 1.00 93.69 196 ALA A O 1
ATOM 1520 N N . HIS A 1 197 ? 9.507 -7.032 -13.865 1.00 95.31 197 HIS A N 1
ATOM 1521 C CA . HIS A 1 197 ? 9.275 -8.232 -14.661 1.00 95.31 197 HIS A CA 1
ATOM 1522 C C . HIS A 1 197 ? 7.967 -8.168 -15.452 1.00 95.31 197 HIS A C 1
ATOM 1524 O O . HIS A 1 197 ? 7.997 -8.388 -16.656 1.00 95.31 197 HIS A O 1
ATOM 1530 N N . GLU A 1 198 ? 6.858 -7.735 -14.850 1.00 95.38 198 GLU A N 1
ATOM 1531 C CA . GLU A 1 198 ? 5.583 -7.523 -15.556 1.00 95.38 198 GLU A CA 1
ATOM 1532 C C . GLU A 1 198 ? 5.730 -6.543 -16.733 1.00 95.38 198 GLU A C 1
ATOM 1534 O O . GLU A 1 198 ? 5.154 -6.733 -17.808 1.00 95.38 198 GLU A O 1
ATOM 1539 N N . ARG A 1 199 ? 6.533 -5.486 -16.562 1.00 94.62 199 ARG A N 1
ATOM 1540 C CA . ARG A 1 199 ? 6.850 -4.534 -17.639 1.00 94.62 199 ARG A CA 1
ATOM 1541 C C . ARG A 1 199 ? 7.671 -5.179 -18.748 1.00 94.62 199 ARG A C 1
ATOM 1543 O O . ARG A 1 199 ? 7.406 -4.914 -19.920 1.00 94.62 199 ARG A O 1
ATOM 1550 N N . TYR A 1 200 ? 8.634 -6.023 -18.388 1.00 93.69 200 TYR A N 1
ATOM 1551 C CA . TYR A 1 200 ? 9.395 -6.828 -19.338 1.00 93.69 200 TYR A CA 1
ATOM 1552 C C . TYR A 1 200 ? 8.512 -7.801 -20.112 1.00 93.69 200 TYR A C 1
ATOM 1554 O O . TYR A 1 200 ? 8.568 -7.788 -21.339 1.00 93.69 200 TYR A O 1
ATOM 1562 N N . GLU A 1 201 ? 7.646 -8.558 -19.441 1.00 93.00 201 GLU A N 1
ATOM 1563 C CA . GLU A 1 201 ? 6.697 -9.461 -20.094 1.00 93.00 201 GLU A CA 1
ATOM 1564 C C . GLU A 1 201 ? 5.780 -8.705 -21.057 1.00 93.00 201 GLU A C 1
ATOM 1566 O O . GLU A 1 201 ? 5.614 -9.111 -22.205 1.00 93.00 201 GLU A O 1
ATOM 1571 N N . SER A 1 202 ? 5.230 -7.567 -20.624 1.00 92.88 202 SER A N 1
ATOM 1572 C CA . SER A 1 202 ? 4.355 -6.732 -21.450 1.00 92.88 202 SER A CA 1
ATOM 1573 C C . SER A 1 202 ? 5.074 -6.187 -22.689 1.00 92.88 202 SER A C 1
ATOM 1575 O O . SER A 1 202 ? 4.572 -6.300 -23.811 1.00 92.88 202 SER A O 1
ATOM 1577 N N . TRP A 1 203 ? 6.284 -5.645 -22.517 1.00 91.88 203 TRP A N 1
ATOM 1578 C CA . TRP A 1 203 ? 7.112 -5.195 -23.637 1.00 91.88 203 TRP A CA 1
ATOM 1579 C C . TRP A 1 203 ? 7.460 -6.351 -24.585 1.00 91.88 203 TRP A C 1
ATOM 1581 O O . TRP A 1 203 ? 7.335 -6.201 -25.803 1.00 91.88 203 TRP A O 1
ATOM 1591 N N . HIS A 1 204 ? 7.848 -7.505 -24.041 1.00 89.12 204 HIS A N 1
ATOM 1592 C CA . HIS A 1 204 ? 8.180 -8.704 -24.802 1.00 89.12 204 HIS A CA 1
ATOM 1593 C C . HIS A 1 204 ? 6.975 -9.183 -25.624 1.00 89.12 204 HIS A C 1
ATOM 1595 O O . HIS A 1 204 ? 7.076 -9.366 -26.836 1.00 89.12 204 HIS A O 1
ATOM 1601 N N . ASP A 1 205 ? 5.801 -9.302 -25.011 1.00 88.12 205 ASP A N 1
ATOM 1602 C CA . ASP A 1 205 ? 4.580 -9.745 -25.681 1.00 88.12 205 ASP A CA 1
ATOM 1603 C C . ASP A 1 205 ? 4.205 -8.849 -26.864 1.00 88.12 205 ASP A C 1
ATOM 1605 O O . ASP A 1 205 ? 3.926 -9.353 -27.955 1.00 88.12 205 ASP A O 1
ATOM 1609 N N . VAL A 1 206 ? 4.263 -7.525 -26.694 1.00 86.75 206 VAL A N 1
ATOM 1610 C CA . VAL A 1 206 ? 3.987 -6.572 -27.781 1.00 86.75 206 VAL A CA 1
ATOM 1611 C C . VAL A 1 206 ? 4.973 -6.745 -28.940 1.00 86.75 206 VAL A C 1
ATOM 1613 O O . VAL A 1 206 ? 4.581 -6.649 -30.105 1.00 86.75 206 VAL A O 1
ATOM 1616 N N . ARG A 1 207 ? 6.246 -7.032 -28.648 1.00 80.88 207 ARG A N 1
ATOM 1617 C CA . ARG A 1 207 ? 7.297 -7.178 -29.664 1.00 80.88 207 ARG A CA 1
ATOM 1618 C C . ARG A 1 207 ? 7.282 -8.524 -30.380 1.00 80.88 207 ARG A C 1
ATOM 1620 O O . ARG A 1 207 ? 7.503 -8.551 -31.588 1.00 80.88 207 ARG A O 1
ATOM 1627 N N . PHE A 1 208 ? 7.002 -9.618 -29.676 1.00 75.81 208 PHE A N 1
ATOM 1628 C CA . PHE A 1 208 ? 7.122 -10.974 -30.220 1.00 75.81 208 PHE A CA 1
ATOM 1629 C C . PHE A 1 208 ? 5.791 -11.576 -30.681 1.00 75.81 208 PHE A C 1
ATOM 1631 O O . PHE A 1 208 ? 5.758 -12.250 -31.708 1.00 75.81 208 PHE A O 1
ATOM 1638 N N . LYS A 1 209 ? 4.669 -11.300 -30.000 1.00 69.12 209 LYS A N 1
ATOM 1639 C CA . LYS A 1 209 ? 3.345 -11.813 -30.413 1.00 69.12 209 LYS A CA 1
ATOM 1640 C C . LYS A 1 209 ? 2.681 -10.945 -31.491 1.00 69.12 209 LYS A C 1
ATOM 1642 O O . LYS A 1 209 ? 1.724 -11.382 -32.127 1.00 69.12 209 LYS A O 1
ATOM 1647 N N . GLY A 1 210 ? 3.195 -9.732 -31.720 1.00 56.28 210 GLY A N 1
ATOM 1648 C CA . GLY A 1 210 ? 2.711 -8.789 -32.735 1.00 56.28 210 GLY A CA 1
ATOM 1649 C C . GLY A 1 210 ? 3.211 -9.052 -34.160 1.00 56.28 210 GLY A C 1
ATOM 1650 O O . GLY A 1 210 ? 2.598 -8.575 -35.118 1.00 56.28 210 GLY A O 1
ATOM 1651 N N . VAL A 1 211 ? 4.274 -9.845 -34.339 1.00 55.19 211 VAL A N 1
ATOM 1652 C CA . VAL A 1 211 ? 4.720 -10.264 -35.673 1.00 55.19 211 VAL A CA 1
ATOM 1653 C C . VAL A 1 211 ? 3.864 -11.452 -36.091 1.00 55.19 211 VAL A C 1
ATOM 1655 O O . VAL A 1 211 ? 4.230 -12.611 -35.902 1.00 55.19 211 VAL A O 1
ATOM 1658 N N . LYS A 1 212 ? 2.696 -11.179 -36.687 1.00 50.75 212 LYS A N 1
ATOM 1659 C CA . LYS A 1 212 ? 2.095 -12.164 -37.589 1.00 50.75 212 LYS A CA 1
ATOM 1660 C C . LYS A 1 212 ? 3.174 -12.466 -38.619 1.00 50.75 212 LYS A C 1
ATOM 1662 O O . LYS A 1 212 ? 3.462 -11.620 -39.460 1.00 50.75 212 LYS A O 1
ATOM 1667 N N . LEU A 1 213 ? 3.776 -13.651 -38.536 1.00 47.38 213 LEU A N 1
ATOM 1668 C CA . LEU A 1 213 ? 4.421 -14.283 -39.673 1.00 47.38 213 LEU A CA 1
ATOM 1669 C C . LEU A 1 213 ? 3.357 -14.308 -40.769 1.00 47.38 213 LEU A C 1
ATOM 1671 O O . LEU A 1 213 ? 2.542 -15.227 -40.844 1.00 47.38 213 LEU A O 1
ATOM 1675 N N . THR A 1 214 ? 3.307 -13.268 -41.601 1.00 42.66 214 THR A N 1
ATOM 1676 C CA . THR A 1 214 ? 2.813 -13.422 -42.956 1.00 42.66 214 THR A CA 1
ATOM 1677 C C . THR A 1 214 ? 3.684 -14.525 -43.499 1.00 42.66 214 THR A C 1
ATOM 1679 O O . THR A 1 214 ? 4.869 -14.301 -43.745 1.00 42.66 214 THR A O 1
ATOM 1682 N N . LYS A 1 215 ? 3.124 -15.740 -43.560 1.00 46.75 215 LYS A N 1
ATOM 1683 C CA . LYS A 1 215 ? 3.669 -16.814 -44.371 1.00 46.75 215 LYS A CA 1
ATOM 1684 C C . LYS A 1 215 ? 3.975 -16.148 -45.696 1.00 46.75 215 LYS A C 1
ATOM 1686 O O . LYS A 1 215 ? 3.067 -15.731 -46.411 1.00 46.75 215 LYS A O 1
ATOM 1691 N N . GLN A 1 216 ? 5.256 -15.922 -45.939 1.00 43.03 216 GLN A N 1
ATOM 1692 C CA . GLN A 1 216 ? 5.732 -15.568 -47.247 1.00 43.03 216 GLN A CA 1
ATOM 1693 C C . GLN A 1 216 ? 5.404 -16.826 -48.039 1.00 43.03 216 GLN A C 1
ATOM 1695 O O . GLN A 1 216 ? 6.093 -17.836 -47.910 1.00 43.03 216 GLN A O 1
ATOM 1700 N N . ASN A 1 217 ? 4.242 -16.816 -48.698 1.00 40.97 217 ASN A N 1
ATOM 1701 C CA . ASN A 1 217 ? 3.869 -17.813 -49.680 1.00 40.97 217 ASN A CA 1
ATOM 1702 C C . ASN A 1 217 ? 4.916 -17.680 -50.784 1.00 40.97 217 ASN A C 1
ATOM 1704 O O . ASN A 1 217 ? 4.724 -16.982 -51.773 1.00 40.97 217 ASN A O 1
ATOM 1708 N N . HIS A 1 218 ? 6.058 -18.326 -50.580 1.00 44.56 218 HIS A N 1
ATOM 1709 C CA . HIS A 1 218 ? 6.841 -18.877 -51.662 1.00 44.56 218 HIS A CA 1
ATOM 1710 C C . HIS A 1 218 ? 6.101 -20.126 -52.133 1.00 44.56 218 HIS A C 1
ATOM 1712 O O . HIS A 1 218 ? 6.595 -21.241 -52.010 1.00 44.56 218 HIS A O 1
ATOM 1718 N N . ASP A 1 219 ? 4.892 -19.919 -52.653 1.00 53.47 219 ASP A N 1
ATOM 1719 C CA . ASP A 1 219 ? 4.439 -20.784 -53.719 1.00 53.47 219 ASP A CA 1
ATOM 1720 C C . ASP A 1 219 ? 5.307 -20.384 -54.919 1.00 53.47 219 ASP A C 1
ATOM 1722 O O . ASP A 1 219 ? 5.291 -19.213 -55.322 1.00 53.47 219 ASP A O 1
ATOM 1726 N N . PRO A 1 220 ? 6.159 -21.281 -55.443 1.00 54.19 220 PRO A N 1
ATOM 1727 C CA . PRO A 1 220 ? 6.823 -21.010 -56.706 1.00 54.19 220 PRO A CA 1
ATOM 1728 C C . PRO A 1 220 ? 5.743 -20.742 -57.767 1.00 54.19 220 PRO A C 1
ATOM 1730 O O . PRO A 1 220 ? 4.678 -21.364 -57.717 1.00 54.19 220 PRO A O 1
ATOM 1733 N N . PRO A 1 221 ? 5.968 -19.810 -58.711 1.00 44.28 221 PRO A N 1
ATOM 1734 C CA . PRO A 1 221 ? 4.978 -19.500 -59.730 1.00 44.28 221 PRO A CA 1
ATOM 1735 C C . PRO A 1 221 ? 4.630 -20.774 -60.504 1.00 44.28 221 PRO A C 1
ATOM 1737 O O . PRO A 1 221 ? 5.477 -21.373 -61.166 1.00 44.28 221 PRO A O 1
ATOM 1740 N N . TYR A 1 222 ? 3.372 -21.188 -60.380 1.00 49.31 222 TYR A N 1
ATOM 1741 C CA . TYR A 1 222 ? 2.780 -22.275 -61.142 1.00 49.31 222 TYR A CA 1
ATOM 1742 C C . TYR A 1 222 ? 2.924 -21.972 -62.640 1.00 49.31 222 TYR A C 1
ATOM 1744 O O . TYR A 1 222 ? 2.317 -21.029 -63.149 1.00 49.31 222 TYR A O 1
ATOM 1752 N N . CYS A 1 223 ? 3.746 -22.757 -63.337 1.00 41.31 223 CYS A N 1
ATOM 1753 C CA . CYS A 1 223 ? 3.755 -22.827 -64.795 1.00 41.31 223 CYS A CA 1
ATOM 1754 C C . CYS A 1 223 ? 2.845 -23.985 -65.223 1.00 41.31 223 CYS A C 1
ATOM 1756 O O . CYS A 1 223 ? 3.174 -25.134 -64.920 1.00 41.31 223 CYS A O 1
ATOM 1758 N N . PRO A 1 224 ? 1.728 -23.734 -65.925 1.00 46.72 224 PRO A N 1
ATOM 1759 C CA . PRO A 1 224 ? 0.976 -24.793 -66.570 1.00 46.72 224 PRO A CA 1
ATOM 1760 C C . PRO A 1 224 ? 1.618 -25.095 -67.921 1.00 46.72 224 PRO A C 1
ATOM 1762 O O . PRO A 1 224 ? 1.702 -24.218 -68.780 1.00 46.72 224 PRO A O 1
ATOM 1765 N N . SER A 1 225 ? 2.059 -26.329 -68.136 1.00 42.94 225 SER A N 1
ATOM 1766 C CA . SER A 1 225 ? 2.216 -26.878 -69.484 1.00 42.94 225 SER A CA 1
ATOM 1767 C C . SER A 1 225 ? 2.046 -28.391 -69.442 1.00 42.94 225 SER A C 1
ATOM 1769 O O . SER A 1 225 ? 2.703 -29.091 -68.677 1.00 42.94 225 SER A O 1
ATOM 1771 N N . GLU A 1 226 ? 1.087 -28.828 -70.242 1.00 42.44 226 GLU A N 1
ATOM 1772 C CA . GLU A 1 226 ? 0.522 -30.162 -70.388 1.00 42.44 226 GLU A CA 1
ATOM 1773 C C . GLU A 1 226 ? 1.499 -31.146 -71.047 1.00 42.44 226 GLU A C 1
ATOM 1775 O O . GLU A 1 226 ? 2.244 -30.769 -71.951 1.00 42.44 226 GLU A O 1
ATOM 1780 N N . SER A 1 227 ? 1.470 -32.416 -70.636 1.00 42.94 227 SER A N 1
ATOM 1781 C CA . SER A 1 227 ? 0.994 -33.559 -71.448 1.00 42.94 227 SER A CA 1
ATOM 1782 C C . SER A 1 227 ? 1.500 -34.904 -70.895 1.00 42.94 227 SER A C 1
ATOM 1784 O O . SER A 1 227 ? 2.695 -35.145 -70.763 1.00 42.94 227 SER A O 1
ATOM 1786 N N . ASP A 1 228 ? 0.517 -35.731 -70.533 1.00 41.91 228 ASP A N 1
ATOM 1787 C CA . ASP A 1 228 ? 0.366 -37.171 -70.770 1.00 41.91 228 ASP A CA 1
ATOM 1788 C C . ASP A 1 228 ? 1.547 -38.135 -70.554 1.00 41.91 228 ASP A C 1
ATOM 1790 O O . ASP A 1 228 ? 2.473 -38.217 -71.353 1.00 41.91 228 ASP A O 1
ATOM 1794 N N . HIS A 1 229 ? 1.405 -39.006 -69.545 1.00 38.22 229 HIS A N 1
ATOM 1795 C CA . HIS A 1 229 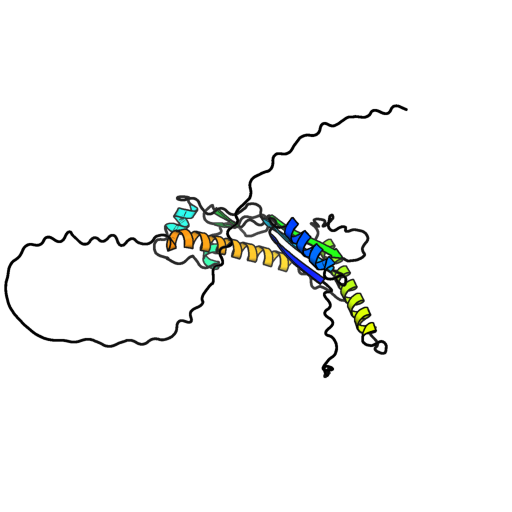? 1.228 -40.450 -69.773 1.00 38.22 229 HIS A CA 1
ATOM 1796 C C . HIS A 1 229 ? 0.880 -41.204 -68.471 1.00 38.22 229 HIS A C 1
ATOM 1798 O O . HIS A 1 229 ? 1.654 -41.242 -67.523 1.00 38.22 229 HIS A O 1
ATOM 1804 N N . ASP A 1 230 ? -0.331 -41.767 -68.476 1.00 35.62 230 ASP A N 1
ATOM 1805 C CA . ASP A 1 230 ? -0.702 -43.161 -68.182 1.00 35.62 230 ASP A CA 1
ATOM 1806 C C . ASP A 1 230 ? -0.157 -43.907 -66.935 1.00 35.62 230 ASP A C 1
ATOM 1808 O O . ASP A 1 230 ? 1.043 -44.104 -66.765 1.00 35.62 230 ASP A O 1
ATOM 1812 N N . GLY A 1 231 ? -1.093 -44.486 -66.162 1.00 33.12 231 GLY A N 1
ATOM 1813 C CA . GLY A 1 231 ? -0.908 -45.818 -65.564 1.00 33.12 231 GLY A CA 1
ATOM 1814 C C . GLY A 1 231 ? -0.904 -45.970 -64.031 1.00 33.12 231 GLY A C 1
ATOM 1815 O O . GLY A 1 231 ? 0.126 -45.806 -63.391 1.00 33.12 231 GLY A O 1
ATOM 1816 N N . GLY A 1 232 ? -2.019 -46.483 -63.483 1.00 30.72 232 GLY A N 1
ATOM 1817 C CA . GLY A 1 232 ? -2.058 -47.383 -62.304 1.00 30.72 232 GLY A CA 1
ATOM 1818 C C . GLY A 1 232 ? -2.240 -46.714 -60.927 1.00 30.72 232 GLY A C 1
ATOM 1819 O O . GLY A 1 232 ? -1.340 -46.054 -60.437 1.00 30.72 232 GLY A O 1
ATOM 1820 N N . SER A 1 233 ? -3.409 -46.731 -60.274 1.00 32.69 233 SER A N 1
ATOM 1821 C CA . SER A 1 233 ? -4.179 -47.845 -59.674 1.00 32.69 233 SER A CA 1
ATOM 1822 C C . SER A 1 233 ? -3.825 -48.168 -58.204 1.00 32.69 233 SER A C 1
ATOM 1824 O O . SER A 1 233 ? -2.799 -48.771 -57.920 1.00 32.69 233 SER A O 1
ATOM 1826 N N . LEU A 1 234 ? -4.819 -47.868 -57.352 1.00 34.38 234 LEU A N 1
ATOM 1827 C CA . LEU A 1 234 ? -5.243 -48.451 -56.062 1.00 34.38 234 LEU A CA 1
ATOM 1828 C C . LEU A 1 234 ? -4.516 -48.185 -54.716 1.00 34.38 234 LEU A C 1
ATOM 1830 O O . LEU A 1 234 ? -3.326 -48.403 -54.548 1.00 34.38 234 LEU A O 1
ATOM 1834 N N . GLU A 1 235 ? -5.397 -47.875 -53.745 1.00 33.53 235 GLU A N 1
ATOM 1835 C CA . GLU A 1 235 ? -5.409 -48.202 -52.300 1.00 33.53 235 GLU A CA 1
ATOM 1836 C C . GLU A 1 235 ? -4.476 -47.434 -51.343 1.00 33.53 235 GLU A C 1
ATOM 1838 O O . GLU A 1 235 ? -3.260 -47.455 -51.438 1.00 33.53 235 GLU A O 1
ATOM 1843 N N . SER A 1 236 ? -5.028 -46.582 -50.467 1.00 33.72 236 SER A N 1
ATOM 1844 C CA . SER A 1 236 ? -5.707 -46.892 -49.186 1.00 33.72 236 SER A CA 1
ATOM 1845 C C . SER A 1 236 ? -4.722 -47.184 -48.051 1.00 33.72 236 SER A C 1
ATOM 1847 O O . SER A 1 236 ? -4.107 -48.241 -48.022 1.00 33.72 236 SER A O 1
ATOM 1849 N N . ALA A 1 237 ? -4.621 -46.259 -47.090 1.00 34.66 237 ALA A N 1
ATOM 1850 C CA . ALA A 1 237 ? -4.805 -46.549 -45.662 1.00 34.66 237 ALA A CA 1
ATOM 1851 C C . ALA A 1 237 ? -4.464 -45.327 -44.793 1.00 34.66 237 ALA A C 1
ATOM 1853 O O . ALA A 1 237 ? -3.347 -44.814 -44.759 1.00 34.66 237 ALA A O 1
ATOM 1854 N N . THR A 1 238 ? -5.469 -44.904 -44.039 1.00 43.16 238 THR A N 1
ATOM 1855 C CA . THR A 1 238 ? -5.401 -44.061 -42.843 1.00 43.16 238 THR A CA 1
ATOM 1856 C C . THR A 1 238 ? -4.630 -44.765 -41.713 1.00 43.16 238 THR A C 1
ATOM 1858 O O . THR A 1 238 ? -4.740 -45.985 -41.586 1.00 43.16 238 THR A O 1
ATOM 1861 N N . PRO A 1 239 ? -3.976 -44.022 -40.800 1.00 46.97 239 PRO A N 1
ATOM 1862 C CA . PRO A 1 239 ? -3.814 -44.479 -39.418 1.00 46.97 239 PRO A CA 1
ATOM 1863 C C . PRO A 1 239 ? -4.469 -43.534 -38.380 1.00 46.97 239 PRO A C 1
ATOM 1865 O O . PRO A 1 239 ? -4.780 -42.385 -38.691 1.00 46.97 239 PRO A O 1
ATOM 1868 N N . PRO A 1 240 ? -4.708 -44.023 -37.144 1.00 47.72 240 PRO A N 1
ATOM 1869 C CA . PRO A 1 240 ? -5.813 -43.618 -36.265 1.00 47.72 240 PRO A CA 1
ATOM 1870 C C . PRO A 1 240 ? -5.487 -42.452 -35.306 1.00 47.72 240 PRO A C 1
ATOM 1872 O O . PRO A 1 240 ? -4.344 -41.992 -35.246 1.00 47.72 240 PRO A O 1
ATOM 1875 N N . PRO A 1 241 ? -6.475 -41.986 -34.508 1.00 35.84 241 PRO A N 1
ATOM 1876 C CA . PRO A 1 241 ? -6.347 -40.796 -33.680 1.00 35.84 241 PRO A CA 1
ATOM 1877 C C . PRO A 1 241 ? -5.572 -41.085 -32.390 1.00 35.84 241 PRO A C 1
ATOM 1879 O O . PRO A 1 241 ? -5.793 -42.096 -31.723 1.00 35.84 241 PRO A O 1
ATOM 1882 N N . ARG A 1 242 ? -4.703 -40.152 -31.986 1.00 38.66 242 ARG A N 1
ATOM 1883 C CA . ARG A 1 242 ? -4.162 -40.107 -30.623 1.00 38.66 242 ARG A CA 1
ATOM 1884 C C . ARG A 1 242 ? -4.973 -39.130 -29.781 1.00 38.66 242 ARG A C 1
ATOM 1886 O O . ARG A 1 242 ? -4.900 -37.919 -29.951 1.00 38.66 242 ARG A O 1
ATOM 1893 N N . THR A 1 243 ? -5.737 -39.703 -28.863 1.00 37.81 243 THR A N 1
ATOM 1894 C CA . THR A 1 243 ? -6.308 -39.066 -27.678 1.00 37.81 243 THR A CA 1
ATOM 1895 C C . THR A 1 243 ? -5.214 -38.608 -26.709 1.00 37.81 243 THR A C 1
ATOM 1897 O O . THR A 1 243 ? -4.361 -39.409 -26.338 1.00 37.81 243 THR A O 1
ATOM 1900 N N . CYS A 1 244 ? -5.288 -37.354 -26.262 1.00 27.91 244 CYS A N 1
ATOM 1901 C CA . CYS A 1 244 ? -4.842 -36.866 -24.947 1.00 27.91 244 CYS A CA 1
ATOM 1902 C C . CYS A 1 244 ? -5.508 -35.491 -24.752 1.00 27.91 244 CYS A C 1
ATOM 1904 O O . CYS A 1 244 ? -5.286 -34.579 -25.538 1.00 27.91 244 CYS A O 1
ATOM 1906 N N . SER A 1 245 ? -6.560 -35.395 -23.943 1.00 31.84 245 SER A N 1
ATOM 1907 C CA . SER A 1 245 ? -6.517 -35.162 -22.491 1.00 31.84 245 SER A CA 1
ATOM 1908 C C . SER A 1 245 ? -6.059 -33.748 -22.119 1.00 31.84 245 SER A C 1
ATOM 1910 O O . SER A 1 245 ? -4.885 -33.412 -22.193 1.00 31.84 245 SER A O 1
ATOM 1912 N N . SER A 1 246 ? -7.055 -32.976 -21.668 1.00 33.56 246 SER A N 1
ATOM 1913 C CA . SER A 1 246 ? -6.996 -31.847 -20.731 1.00 33.56 246 SER A CA 1
ATOM 1914 C C . SER A 1 246 ? -6.070 -30.666 -21.044 1.00 33.56 246 SER A C 1
ATOM 1916 O O . SER A 1 246 ? -4.901 -30.672 -20.682 1.00 33.56 246 SER A O 1
ATOM 1918 N N . CYS A 1 247 ? -6.671 -29.567 -21.507 1.00 28.36 247 CYS A N 1
ATOM 1919 C CA . CYS A 1 247 ? -6.224 -28.220 -21.153 1.00 28.36 247 CYS A CA 1
ATOM 1920 C C . CYS A 1 247 ? -7.442 -27.377 -20.761 1.00 28.36 247 CYS A C 1
ATOM 1922 O O . CYS A 1 247 ? -8.233 -26.949 -21.598 1.00 28.36 247 CYS A O 1
ATOM 1924 N N . THR A 1 248 ? -7.592 -27.166 -19.456 1.00 32.44 248 THR A N 1
ATOM 1925 C CA . THR A 1 248 ? -8.490 -26.183 -18.845 1.00 32.44 248 THR A CA 1
ATOM 1926 C C . THR A 1 248 ? -8.206 -24.793 -19.401 1.00 32.44 248 THR A C 1
ATOM 1928 O O . THR A 1 248 ? -7.144 -24.217 -19.165 1.00 32.44 248 THR A O 1
ATOM 1931 N N . SER A 1 249 ? -9.175 -24.242 -20.123 1.00 31.52 249 SER A N 1
ATOM 1932 C CA . SER A 1 249 ? -9.166 -22.867 -20.604 1.00 31.52 249 SER A CA 1
ATOM 1933 C C . SER A 1 249 ? -9.259 -21.898 -19.420 1.00 31.52 249 SER A C 1
ATOM 1935 O O . SER A 1 249 ? -10.284 -21.832 -18.745 1.00 31.52 249 SER A O 1
ATOM 1937 N N . ARG A 1 250 ? -8.202 -21.117 -19.166 1.00 33.44 250 ARG A N 1
ATOM 1938 C CA . ARG A 1 250 ? -8.304 -19.867 -18.399 1.00 33.44 250 ARG A CA 1
ATOM 1939 C C . ARG A 1 250 ? -8.524 -18.721 -19.379 1.00 33.44 250 ARG A C 1
ATOM 1941 O O . ARG A 1 250 ? -7.588 -18.220 -19.991 1.00 33.44 250 ARG A O 1
ATOM 1948 N N . THR A 1 251 ? -9.774 -18.306 -19.518 1.00 32.09 251 THR A N 1
ATOM 1949 C CA . THR A 1 251 ? -10.174 -17.057 -20.168 1.00 32.09 251 THR A CA 1
ATOM 1950 C C . THR A 1 251 ? -9.725 -15.876 -19.301 1.00 32.09 251 THR A C 1
ATOM 1952 O O . THR A 1 251 ? -10.254 -15.668 -18.211 1.00 32.09 251 THR A O 1
ATOM 1955 N N . ARG A 1 252 ? -8.751 -15.081 -19.766 1.00 33.25 252 ARG A N 1
ATOM 1956 C CA . ARG A 1 252 ? -8.510 -13.728 -19.237 1.00 33.25 252 ARG A CA 1
ATOM 1957 C C . ARG A 1 252 ? -9.297 -12.730 -20.083 1.00 33.25 252 ARG A C 1
ATOM 1959 O O . ARG A 1 252 ? -9.046 -12.566 -21.272 1.00 33.25 252 ARG A O 1
ATOM 1966 N N . LEU A 1 253 ? -10.273 -12.094 -19.444 1.00 28.75 253 LEU A N 1
ATOM 1967 C CA . LEU A 1 253 ? -11.094 -11.019 -19.986 1.00 28.75 253 LEU A CA 1
ATOM 1968 C C . LEU A 1 253 ? -10.309 -9.699 -19.877 1.00 28.75 253 LEU A C 1
ATOM 1970 O O . LEU A 1 253 ? -10.260 -9.096 -18.807 1.00 28.75 253 LEU A O 1
ATOM 1974 N N . CYS A 1 254 ? -9.684 -9.244 -20.963 1.00 27.70 254 CYS A N 1
ATOM 1975 C CA . CYS A 1 254 ? -9.114 -7.896 -21.035 1.00 27.70 254 CYS A CA 1
ATOM 1976 C C . CYS A 1 254 ? -10.244 -6.872 -21.219 1.00 27.70 254 CYS A C 1
ATOM 1978 O O . CYS A 1 254 ? -10.841 -6.781 -22.290 1.00 27.70 254 CYS A O 1
ATOM 1980 N N . LYS A 1 255 ? -10.538 -6.083 -20.180 1.00 33.28 255 LYS A N 1
ATOM 1981 C CA . LYS A 1 255 ? -11.338 -4.858 -20.311 1.00 33.28 255 LYS A CA 1
ATOM 1982 C C . LYS A 1 255 ? -10.423 -3.721 -20.770 1.00 33.28 255 LYS A C 1
ATOM 1984 O O . LYS A 1 255 ? -9.575 -3.268 -20.010 1.00 33.28 255 LYS A O 1
ATOM 1989 N N . HIS A 1 256 ? -10.612 -3.257 -22.002 1.00 29.62 256 HIS A N 1
ATOM 1990 C CA . HIS A 1 256 ? -10.096 -1.968 -22.461 1.00 29.62 256 HIS A CA 1
ATOM 1991 C C . HIS A 1 256 ? -10.873 -0.841 -21.767 1.00 29.62 256 HIS A C 1
ATOM 1993 O O . HIS A 1 256 ? -12.085 -0.730 -21.946 1.00 29.62 256 HIS A O 1
ATOM 1999 N N . VAL A 1 257 ? -10.185 0.010 -21.006 1.00 33.09 257 VAL A N 1
ATOM 2000 C CA . VAL A 1 257 ? -10.711 1.319 -20.598 1.00 33.09 257 VAL A CA 1
ATOM 2001 C C . VAL A 1 257 ? -10.115 2.352 -21.547 1.00 33.09 257 VAL A C 1
ATOM 2003 O O . VAL A 1 257 ? -8.907 2.565 -21.578 1.00 33.09 257 VAL A O 1
ATOM 2006 N N . SER A 1 258 ? -10.979 2.940 -22.370 1.00 29.72 258 SER A N 1
ATOM 2007 C CA . SER A 1 258 ? -10.642 3.982 -23.336 1.00 29.72 258 SER A CA 1
ATOM 2008 C C . SER A 1 258 ? -10.776 5.342 -22.650 1.00 29.72 258 SER A C 1
ATOM 2010 O O . SER A 1 258 ? -11.885 5.765 -22.335 1.00 29.72 258 SER A O 1
ATOM 2012 N N . THR A 1 259 ? -9.667 6.032 -22.391 1.00 30.80 259 THR A N 1
ATOM 2013 C CA . THR A 1 259 ? -9.662 7.389 -21.829 1.00 30.80 259 THR A CA 1
ATOM 2014 C C . THR A 1 259 ? -9.660 8.427 -22.950 1.00 30.80 259 THR A C 1
ATOM 2016 O O . THR A 1 259 ? -8.637 8.718 -23.562 1.00 30.80 259 THR A O 1
ATOM 2019 N N . SER A 1 260 ? -10.824 9.017 -23.227 1.00 31.83 260 SER A N 1
ATOM 2020 C CA . SER A 1 260 ? -10.941 10.239 -24.029 1.00 31.83 260 SER A CA 1
ATOM 2021 C C . SER A 1 260 ? -10.784 11.471 -23.127 1.00 31.83 260 SER A C 1
ATOM 2023 O O . SER A 1 260 ? -11.626 11.707 -22.260 1.00 31.83 260 SER A O 1
ATOM 2025 N N . GLN A 1 261 ? -9.728 12.266 -23.322 1.00 32.62 261 GLN A N 1
ATOM 2026 C CA . GLN A 1 261 ? -9.571 13.581 -22.682 1.00 32.62 261 GLN A CA 1
ATOM 2027 C C . GLN A 1 261 ? -10.470 14.648 -23.345 1.00 32.62 261 GLN A C 1
ATOM 2029 O O . GLN A 1 261 ? -10.572 14.663 -24.573 1.00 32.62 261 GLN A O 1
ATOM 2034 N N . PRO A 1 262 ? -11.056 15.596 -22.585 1.00 38.38 262 PRO A N 1
ATOM 2035 C CA . PRO A 1 262 ? -11.651 16.812 -23.141 1.00 38.38 262 PRO A CA 1
ATOM 2036 C C . PRO A 1 262 ? -10.625 17.969 -23.246 1.00 38.38 262 PRO A C 1
ATOM 2038 O O . PRO A 1 262 ? -9.627 17.977 -22.521 1.00 38.38 262 PRO A O 1
ATOM 2041 N N . PRO A 1 263 ? -10.849 18.967 -24.128 1.00 38.03 263 PRO A N 1
ATOM 2042 C CA . PRO A 1 263 ? -9.863 20.005 -24.438 1.00 38.03 263 PRO A CA 1
ATOM 2043 C C . PRO A 1 263 ? -9.821 21.145 -23.396 1.00 38.03 263 PRO A C 1
ATOM 2045 O O . PRO A 1 263 ? -10.788 21.360 -22.658 1.00 38.03 263 PRO A O 1
ATOM 2048 N N . PRO A 1 264 ? -8.723 21.930 -23.347 1.00 34.22 264 PRO A N 1
ATOM 2049 C CA . PRO A 1 264 ? -8.484 22.910 -22.290 1.00 34.22 264 PRO A CA 1
ATOM 2050 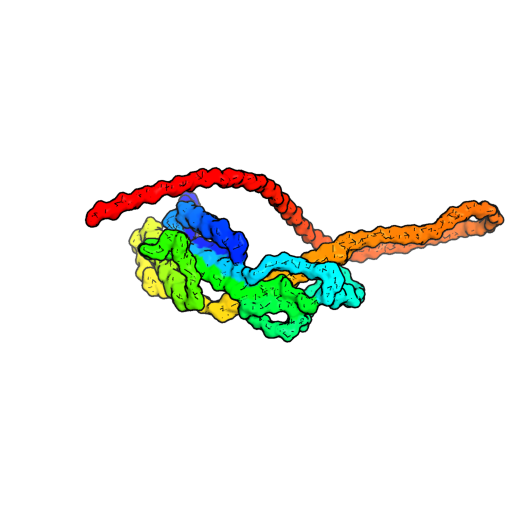C C . PRO A 1 264 ? -9.302 24.201 -22.461 1.00 34.22 264 PRO A C 1
ATOM 2052 O O . PRO A 1 264 ? -9.372 24.794 -23.541 1.00 34.22 264 PRO A O 1
ATOM 2055 N N . ARG A 1 265 ? -9.874 24.691 -21.352 1.00 37.44 265 ARG A N 1
ATOM 2056 C CA . ARG A 1 265 ? -10.559 25.992 -21.256 1.00 37.44 265 ARG A CA 1
ATOM 2057 C C . ARG A 1 265 ? -9.557 27.115 -20.950 1.00 37.44 265 ARG A C 1
ATOM 2059 O O . ARG A 1 265 ? -8.775 27.020 -20.011 1.00 37.44 265 ARG A O 1
ATOM 2066 N N . LYS A 1 266 ? -9.618 28.203 -21.727 1.00 37.53 266 LYS A N 1
ATOM 2067 C CA . LYS A 1 266 ? -8.798 29.419 -21.566 1.00 37.53 266 LYS A CA 1
ATOM 2068 C C . LYS A 1 266 ? -9.143 30.163 -20.268 1.00 37.53 266 LYS A C 1
ATOM 2070 O O . LYS A 1 266 ? -10.303 30.496 -20.033 1.00 37.53 266 LYS A O 1
ATOM 2075 N N . SER A 1 267 ? -8.129 30.480 -19.468 1.00 36.38 267 SER A N 1
ATOM 2076 C CA . SER A 1 267 ? -8.224 31.287 -18.248 1.00 36.38 267 SER A CA 1
ATOM 2077 C C . SER A 1 267 ? -8.213 32.793 -18.556 1.00 36.38 267 SER A C 1
ATOM 2079 O O . SER A 1 267 ? -7.390 33.301 -19.318 1.00 36.38 267 SER A O 1
ATOM 2081 N N . ARG A 1 268 ? -9.157 33.526 -17.954 1.00 37.78 268 ARG A N 1
ATOM 2082 C CA . ARG A 1 268 ? -9.302 34.986 -18.051 1.00 37.78 268 ARG A CA 1
ATOM 2083 C C . ARG A 1 268 ? -8.610 35.643 -16.852 1.00 37.78 268 ARG A C 1
ATOM 2085 O O . ARG A 1 268 ? -8.983 35.393 -15.713 1.00 37.78 268 ARG A O 1
ATOM 2092 N N . LYS A 1 269 ? -7.608 36.488 -17.124 1.00 40.69 269 LYS A N 1
ATOM 2093 C CA . LYS A 1 269 ? -6.894 37.321 -16.137 1.00 40.69 269 LYS A CA 1
ATOM 2094 C C . LYS A 1 269 ? -7.834 38.358 -15.509 1.00 40.69 269 LYS A C 1
ATOM 2096 O O . LYS A 1 269 ? -8.462 39.126 -16.237 1.00 40.69 269 LYS A O 1
ATOM 2101 N N . THR A 1 270 ? -7.827 38.473 -14.184 1.00 38.38 270 THR A N 1
ATOM 2102 C CA . THR A 1 270 ? -8.306 39.661 -13.459 1.00 38.38 270 THR A CA 1
ATOM 2103 C C . THR A 1 270 ? -7.141 40.327 -12.731 1.00 38.38 270 THR A C 1
ATOM 2105 O O . THR A 1 270 ? -6.401 39.686 -11.991 1.00 38.38 270 THR A O 1
ATOM 2108 N N . LYS A 1 271 ? -6.958 41.621 -13.023 1.00 38.00 271 LYS A N 1
ATOM 2109 C CA . LYS A 1 271 ? -5.940 42.520 -12.465 1.00 38.00 271 LYS A CA 1
ATOM 2110 C C . LYS A 1 271 ? -6.203 42.784 -10.981 1.00 38.00 271 LYS A C 1
ATOM 2112 O O . LYS A 1 271 ? -7.334 43.079 -10.605 1.00 38.00 271 LYS A O 1
ATOM 2117 N N . GLY A 1 272 ? -5.135 42.755 -10.186 1.00 35.03 272 GLY A N 1
ATOM 2118 C CA . GLY A 1 272 ? -5.123 43.236 -8.809 1.00 35.03 272 GLY A CA 1
ATOM 2119 C C . GLY A 1 272 ? -5.232 44.759 -8.722 1.00 35.03 272 GLY A C 1
ATOM 2120 O O . GLY A 1 272 ? -4.792 45.486 -9.616 1.00 35.03 272 GLY A O 1
ATOM 2121 N N . LYS A 1 273 ? -5.808 45.229 -7.616 1.00 38.41 273 LYS A N 1
ATOM 2122 C CA . LYS A 1 273 ? -5.772 46.625 -7.186 1.00 38.41 273 LYS A CA 1
ATOM 2123 C C . LYS A 1 273 ? -5.210 46.637 -5.766 1.00 38.41 273 LYS A C 1
ATOM 2125 O O . LYS A 1 273 ? -5.795 46.041 -4.870 1.00 38.41 273 LYS A O 1
ATOM 2130 N N . ALA A 1 274 ? -4.040 47.249 -5.614 1.00 42.00 274 ALA A N 1
ATOM 2131 C CA . ALA A 1 274 ? -3.407 47.507 -4.331 1.00 42.00 274 ALA A CA 1
ATOM 2132 C C . ALA A 1 274 ? -4.181 48.603 -3.590 1.00 42.00 274 ALA A C 1
ATOM 2134 O O . ALA A 1 274 ? -4.600 49.585 -4.210 1.00 42.00 274 ALA A O 1
ATOM 2135 N N . GLN A 1 275 ? -4.331 48.451 -2.277 1.00 42.22 275 GLN A N 1
ATOM 2136 C CA . GLN A 1 275 ? -4.792 49.517 -1.401 1.00 42.22 275 GLN A CA 1
ATOM 2137 C C . GLN A 1 275 ? -3.763 49.701 -0.287 1.00 42.22 275 GLN A C 1
ATOM 2139 O O . GLN A 1 275 ? -3.356 48.756 0.382 1.00 42.22 275 GLN A O 1
ATOM 2144 N N . LYS A 1 276 ? -3.288 50.939 -0.221 1.00 42.38 276 LYS A N 1
ATOM 2145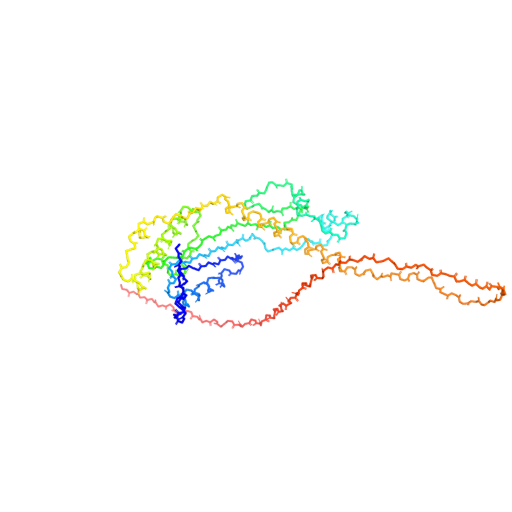 C CA 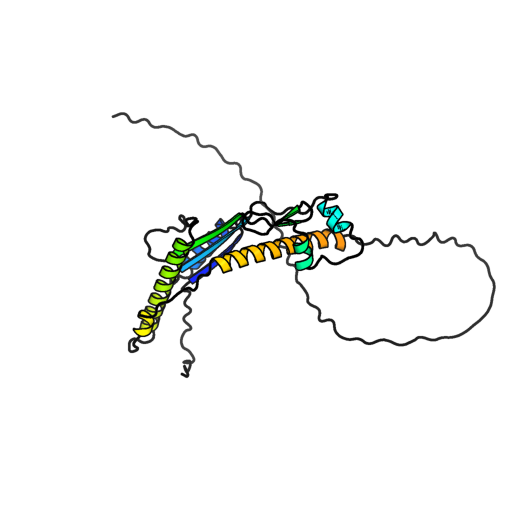. LYS A 1 276 ? -2.299 51.504 0.686 1.00 42.38 276 LYS A CA 1
ATOM 2146 C C . LYS A 1 276 ? -3.067 52.030 1.901 1.00 42.38 276 LYS A C 1
ATOM 2148 O O . LYS A 1 276 ? -4.070 52.714 1.701 1.00 42.38 276 LYS A O 1
ATOM 2153 N N . THR A 1 277 ? -2.605 51.752 3.111 1.00 48.16 277 THR A N 1
ATOM 2154 C CA . THR A 1 277 ? -3.073 52.436 4.324 1.00 48.16 277 THR A CA 1
ATOM 2155 C C . THR A 1 277 ? -1.864 52.860 5.135 1.00 48.16 277 THR A C 1
ATOM 2157 O O . THR A 1 277 ? -1.152 52.021 5.678 1.00 48.16 277 THR A O 1
ATOM 2160 N N . ASP A 1 278 ? -1.646 54.173 5.132 1.00 48.75 278 ASP A N 1
ATOM 2161 C CA . ASP A 1 278 ? -0.932 54.922 6.158 1.00 48.75 278 ASP A CA 1
ATOM 2162 C C . ASP A 1 278 ? -1.848 55.034 7.391 1.00 48.75 278 ASP A C 1
ATOM 2164 O O . ASP A 1 278 ? -3.035 55.321 7.215 1.00 48.75 278 ASP A O 1
ATOM 2168 N N . VAL A 1 279 ? -1.309 54.755 8.583 1.00 51.75 279 VAL A N 1
ATOM 2169 C CA . VAL A 1 279 ? -1.314 55.530 9.852 1.00 51.75 279 VAL A CA 1
ATOM 2170 C C . VAL A 1 279 ? -0.575 54.690 10.892 1.00 51.75 279 VAL A C 1
ATOM 2172 O O . VAL A 1 279 ? -0.962 53.515 11.081 1.00 51.75 279 VAL A O 1
#

Organism: NCBI:txid116603

Sequence (279 aa):
MTITAVENAPKVVLIPCVGECAMSEDRAHVFTKVEDEIIAHPEAVLAIIVIICKVINYQGPKDISTTSISLHNGRHNPEPLPLADFLNLCSTPQGFNQPIRIADHDWAHLASVEYFVWVKGDNQARIDTLGSVLQMDGVSAMLQRGMDKVRDMMVRFSRTLNIARDFSALEEAEVRLPLNWSLSAKFALTTADLTAHERYESWHDVRFKGVKLTKQNHDPPYCPSESDHDGGSLESATPPPRTCSSCTSRTRLCKHVSTSQPPPRKSRKTKGKAQKTDV

Radius of gyration: 31.98 Å; chains: 1; bounding box: 58×104×104 Å

pLDDT: mean 71.82, std 23.53, range [24.77, 95.38]